Protein AF-A0A197K0L4-F1 (afdb_monomer)

Solvent-accessible surface area (backbone atoms only — not comparable to full-atom values): 15995 Å² total; per-residue (Å²): 138,62,61,73,61,48,52,64,71,70,46,54,82,94,50,53,87,50,51,57,58,62,67,59,58,50,46,51,62,51,46,58,59,50,55,49,49,53,53,54,53,63,69,71,54,69,86,76,80,92,83,75,90,77,84,83,69,89,63,60,67,63,59,59,59,70,71,59,64,74,65,60,57,17,52,53,47,54,74,45,40,65,65,53,49,55,55,51,48,55,37,48,51,45,36,37,53,52,38,56,52,53,51,52,55,49,56,54,49,51,52,55,50,53,53,51,48,52,57,41,69,64,43,80,95,48,79,51,53,71,66,59,52,51,54,49,46,52,52,51,52,52,47,53,53,55,50,51,51,51,51,53,51,37,55,54,41,52,54,45,55,58,51,52,35,51,49,48,21,70,61,34,78,46,79,56,42,64,62,46,37,68,69,59,51,58,67,34,71,56,60,50,57,66,68,58,51,54,55,48,52,50,52,51,51,52,49,52,53,54,49,30,59,74,70,71,45,81,78,83,75,79,82,76,88,87,73,90,76,82,81,82,82,82,76,87,72,85,80,52,76,71,49,54,59,46,54,50,49,54,49,50,52,54,48,53,54,49,51,51,53,56,58,55,59,71,74,69,69,135

pLDDT: mean 76.82, std 20.83, range [33.22, 98.25]

InterPro domains:
  IPR004331 SPX domain [PF03105] (1-62)
  IPR004331 SPX domain [PF03105] (132-181)
  IPR004331 SPX domain [PS51382] (1-182)
  IPR031142 SPX domain-containing protein [PTHR45978] (1-223)

Mean predicted aligned error: 14.89 Å

Nearest PDB structures (foldseek):
  8tyv-assembly2_A  TM=8.873E-01  e=2.878E-06  Homo sapiens
  8x5f-assembly1_A  TM=6.256E-01  e=5.107E-05  Homo sapiens
  8yet-assembly1_A  TM=5.880E-01  e=4.654E-05  Homo sapiens
  6r2g-assembly1_A  TM=3.584E-01  e=2.902E+00  Human immunodeficiency virus 1
  8xma-assembly1_A  TM=1.741E-01  e=1.319E+00  Homo sapiens

Sequence (270 aa):
MKFGKQIQFQQIPEWQSHYMSYKGLKKIINSLIQEKAQISVTIAASPPPLGSEPEPESQEAEAAASLLPEDENSTFLQSQKAAFFFKLERELEKVNSFYLQKESELKVRLRSLIDKEKVILSRQGRPGTSSSINSLKEAFKQFEQDLNKLQKFVETNGTGFRKILKKWDKRSKSTTKELYLARQVDLQPCFNQDAMVELADSAAHHLLGLDDIQQGRPSSAPSSPVSSKPAPAHSYAPSSPMQQQMDELETDLFNALTANQASRAQRTVP

Secondary structure (DSSP, 8-state):
--HHHHHHHHS-GGGGGGS--HHHHHHHHHHHHHHHHHHHHHHH-PPPPS-------TTHHHHHTTSS-HHHHHHHHHHTHHHHHHHHHHHHHHHHHHHHHHHHHHHHHHHHHHHHHHHHHHSTTS---HHHHHHHHHHHHHHHHHHHHHHHHHHHHHHHHHHHHHHHHHHHT--HHHHHIIIIITTSGGG--HHHHHHHHHHHHHHHHHHHHHTTPPP-PPP-----PPPPP---PPPPHHHHHHHHHHHHHHHHHHHHHHHHHTT---

Structure (mmCIF, N/CA/C/O backbone):
data_AF-A0A197K0L4-F1
#
_entry.id   AF-A0A197K0L4-F1
#
loop_
_atom_site.group_PDB
_atom_site.id
_atom_site.type_symbol
_atom_site.label_atom_id
_atom_site.label_alt_id
_atom_site.label_comp_id
_atom_site.label_asym_id
_atom_site.label_entity_id
_atom_site.label_seq_id
_atom_site.pdbx_PDB_ins_code
_atom_site.Cartn_x
_atom_site.Cartn_y
_atom_site.Cartn_z
_atom_site.occupancy
_atom_site.B_iso_or_equiv
_atom_site.auth_seq_id
_atom_site.auth_comp_id
_atom_site.auth_asym_id
_atom_site.auth_atom_id
_atom_site.pdbx_PDB_model_num
ATOM 1 N N . MET A 1 1 ? -2.339 10.836 21.782 1.00 54.00 1 MET A N 1
ATOM 2 C CA . MET A 1 1 ? -3.635 11.192 21.151 1.00 54.00 1 MET A CA 1
ATOM 3 C C . MET A 1 1 ? -3.549 11.748 19.709 1.00 54.00 1 MET A C 1
ATOM 5 O O . MET A 1 1 ? -4.590 12.046 19.142 1.00 54.00 1 MET A O 1
ATOM 9 N N . LYS A 1 2 ? -2.377 11.836 19.047 1.00 81.38 2 LYS A N 1
ATOM 10 C CA . LYS A 1 2 ? -2.218 12.594 17.779 1.00 81.38 2 LYS A CA 1
ATOM 11 C C . LYS A 1 2 ? -2.424 11.814 16.464 1.00 81.38 2 LYS A C 1
ATOM 13 O O . LYS A 1 2 ? -2.508 12.427 15.407 1.00 81.38 2 LYS A O 1
ATOM 18 N N . PHE A 1 3 ? -2.571 10.486 16.511 1.00 85.12 3 PHE A N 1
ATOM 19 C CA . PHE A 1 3 ? -2.531 9.663 15.292 1.00 85.12 3 PHE A CA 1
ATOM 20 C C . PHE A 1 3 ? -3.639 9.970 14.270 1.00 85.12 3 PHE A C 1
ATOM 22 O O . PHE A 1 3 ? -3.381 9.950 13.079 1.00 85.12 3 PHE A O 1
ATOM 29 N N . GLY A 1 4 ? -4.856 10.311 14.712 1.00 84.38 4 GLY A N 1
ATOM 30 C CA . GLY A 1 4 ? -5.954 10.612 13.784 1.00 84.38 4 GLY A CA 1
ATOM 31 C C . GLY A 1 4 ? -5.708 11.845 12.904 1.00 84.38 4 GLY A C 1
ATOM 32 O O . GLY A 1 4 ? -6.158 11.861 11.768 1.00 84.38 4 GLY A O 1
ATOM 33 N N . LYS A 1 5 ? -4.976 12.850 13.406 1.00 86.12 5 LYS A N 1
ATOM 34 C CA . LYS A 1 5 ? -4.529 14.002 12.601 1.00 86.12 5 LYS A CA 1
ATOM 35 C C . LYS A 1 5 ? -3.292 13.644 11.775 1.00 86.12 5 LYS A C 1
ATOM 37 O O . LYS A 1 5 ? -3.175 14.042 10.627 1.00 86.12 5 LYS A O 1
ATOM 42 N N . GLN A 1 6 ? -2.392 12.853 12.358 1.00 87.62 6 GLN A N 1
ATOM 43 C CA . GLN A 1 6 ? -1.160 12.426 11.703 1.00 87.62 6 GLN A CA 1
ATOM 44 C C . GLN A 1 6 ? -1.418 11.581 10.455 1.00 87.62 6 GLN A C 1
ATOM 46 O O . GLN A 1 6 ? -0.799 11.842 9.435 1.00 87.62 6 GLN A O 1
ATOM 51 N N . ILE A 1 7 ? -2.348 10.621 10.512 1.00 87.94 7 ILE A N 1
ATOM 52 C CA . ILE A 1 7 ? -2.681 9.796 9.348 1.00 87.94 7 ILE A CA 1
ATOM 53 C C . ILE A 1 7 ? -3.213 10.664 8.206 1.00 87.94 7 ILE A C 1
ATOM 55 O O . ILE A 1 7 ? -2.751 10.515 7.091 1.00 87.94 7 ILE A O 1
ATOM 59 N N . GLN A 1 8 ? -4.080 11.642 8.490 1.00 87.19 8 GLN A N 1
ATOM 60 C CA . GLN A 1 8 ? -4.603 12.569 7.478 1.00 87.19 8 GLN A CA 1
ATOM 61 C C . GLN A 1 8 ? -3.505 13.426 6.841 1.00 87.19 8 GLN A C 1
ATOM 63 O O . GLN A 1 8 ? -3.531 13.659 5.642 1.00 87.19 8 GLN A O 1
ATOM 68 N N . PHE A 1 9 ? -2.526 13.871 7.631 1.00 88.38 9 PHE A N 1
ATOM 69 C CA . PHE A 1 9 ? -1.403 14.656 7.120 1.00 88.38 9 PHE A CA 1
ATOM 70 C C . PHE A 1 9 ? -0.397 13.815 6.316 1.00 88.38 9 PHE A C 1
ATOM 72 O O . PHE A 1 9 ? 0.224 14.307 5.383 1.00 88.38 9 PHE A O 1
ATOM 79 N N . GLN A 1 10 ? -0.215 12.543 6.680 1.00 90.06 10 GLN A N 1
ATOM 80 C CA . GLN A 1 10 ? 0.712 11.633 6.000 1.00 90.06 10 GLN A CA 1
ATOM 81 C C . GLN A 1 10 ? 0.132 11.016 4.721 1.00 90.06 10 GLN A C 1
ATOM 83 O O . GLN A 1 10 ? 0.892 10.426 3.950 1.00 90.06 10 GLN A O 1
ATOM 88 N N . GLN A 1 11 ? -1.181 11.139 4.508 1.00 91.56 11 GLN A N 1
ATOM 89 C CA . GLN A 1 11 ? -1.861 10.633 3.325 1.00 91.56 11 GLN A CA 1
ATOM 90 C C . GLN A 1 11 ? -1.335 11.287 2.054 1.00 91.56 11 GLN A C 1
ATOM 92 O O . GLN A 1 11 ? -1.185 12.505 1.967 1.00 91.56 11 GLN A O 1
ATOM 97 N N . ILE A 1 12 ? -1.119 10.458 1.041 1.00 93.62 12 ILE A N 1
ATOM 98 C CA . ILE A 1 12 ? -0.870 10.932 -0.314 1.00 93.62 12 ILE A CA 1
ATOM 99 C C . ILE A 1 12 ? -2.186 11.524 -0.844 1.00 93.62 12 ILE A C 1
ATOM 101 O O . ILE A 1 12 ? -3.191 10.806 -0.829 1.00 93.62 12 ILE A O 1
ATOM 105 N N . PRO A 1 13 ? -2.211 12.798 -1.292 1.00 92.94 13 PRO A N 1
ATOM 106 C CA . PRO A 1 13 ? -3.440 13.484 -1.703 1.00 92.94 13 PRO A CA 1
ATOM 107 C C . PRO A 1 13 ? -4.258 12.714 -2.742 1.00 92.94 13 PRO A C 1
ATOM 109 O O . PRO A 1 13 ? -5.474 12.620 -2.631 1.00 92.94 13 PRO A O 1
ATOM 112 N N . GLU A 1 14 ? -3.576 12.089 -3.699 1.00 93.56 14 GLU A N 1
ATOM 113 C CA . GLU A 1 14 ? -4.198 11.329 -4.786 1.00 93.56 14 GLU A CA 1
ATOM 114 C C . GLU A 1 14 ? -4.878 10.037 -4.311 1.00 93.56 14 GLU A C 1
ATOM 116 O O . GLU A 1 14 ? -5.744 9.509 -5.001 1.00 93.56 14 GLU A O 1
ATOM 121 N N . TRP A 1 15 ? -4.490 9.498 -3.149 1.00 96.44 15 TRP A N 1
ATOM 122 C CA . TRP A 1 15 ? -4.913 8.168 -2.685 1.00 96.44 15 TRP A CA 1
ATOM 123 C C . TRP A 1 15 ? -5.763 8.214 -1.412 1.00 96.44 15 TRP A C 1
ATOM 125 O O . TRP A 1 15 ? -6.045 7.171 -0.823 1.00 96.44 15 TRP A O 1
ATOM 135 N N . GLN A 1 16 ? -6.179 9.405 -0.964 1.00 93.81 16 GLN A N 1
ATOM 136 C CA . GLN A 1 16 ? -6.858 9.622 0.323 1.00 93.81 16 GLN A CA 1
ATOM 137 C C . GLN A 1 16 ? -8.063 8.699 0.563 1.00 93.81 16 GLN A C 1
ATOM 139 O O . GLN A 1 16 ? -8.234 8.196 1.675 1.00 93.81 16 GLN A O 1
ATOM 144 N N . SER A 1 17 ? -8.868 8.439 -0.470 1.00 94.81 17 SER A N 1
ATOM 145 C CA . SER A 1 17 ? -10.059 7.574 -0.418 1.00 94.81 17 SER A CA 1
ATOM 146 C C . SER A 1 17 ? -9.743 6.109 -0.092 1.00 94.81 17 SER A C 1
ATOM 148 O O . SER A 1 17 ? -10.569 5.412 0.505 1.00 94.81 17 SER A O 1
ATOM 150 N N . HIS A 1 18 ? -8.544 5.645 -0.445 1.00 96.81 18 HIS A N 1
ATOM 151 C CA . HIS A 1 18 ? -8.123 4.252 -0.299 1.00 96.81 18 HIS A CA 1
ATOM 152 C C . HIS A 1 18 ? -7.466 3.961 1.050 1.00 96.81 18 HIS A C 1
ATOM 154 O O . HIS A 1 18 ? -7.362 2.801 1.442 1.00 96.81 18 HIS A O 1
ATOM 160 N N . TYR A 1 19 ? -7.074 4.991 1.804 1.00 96.69 19 TYR A N 1
ATOM 161 C CA . TYR A 1 19 ? -6.591 4.799 3.168 1.00 96.69 19 TYR A CA 1
ATOM 162 C C . TYR A 1 19 ? -7.709 4.316 4.088 1.00 96.69 19 TYR A C 1
ATOM 164 O O . TYR A 1 19 ? -8.875 4.705 3.960 1.00 96.69 19 TYR A O 1
ATOM 172 N N . MET A 1 20 ? -7.338 3.522 5.088 1.00 95.25 20 MET A N 1
ATOM 173 C CA . MET A 1 20 ? -8.260 3.109 6.133 1.00 95.25 20 MET A CA 1
ATOM 174 C C . MET A 1 20 ? -8.828 4.328 6.883 1.00 95.25 20 MET A C 1
ATOM 176 O O . MET A 1 20 ? -8.102 5.196 7.386 1.00 95.25 20 MET A O 1
ATOM 180 N N . SER A 1 21 ? -10.148 4.342 7.052 1.00 94.00 21 SER A N 1
ATOM 181 C CA . SER A 1 21 ? -10.912 5.359 7.769 1.00 94.00 21 SER A CA 1
ATOM 182 C C . SER A 1 21 ? -10.749 5.224 9.286 1.00 94.00 21 SER A C 1
ATOM 184 O O . SER A 1 21 ? -11.662 4.847 10.027 1.00 94.00 21 SER A O 1
ATOM 186 N N . TYR A 1 22 ? -9.574 5.605 9.796 1.00 93.38 22 TYR A N 1
ATOM 187 C CA . TYR A 1 22 ? -9.286 5.566 11.234 1.00 93.38 22 TYR A CA 1
ATOM 188 C C . TYR A 1 22 ? -10.277 6.412 12.054 1.00 93.38 22 TYR A C 1
ATOM 190 O O . TYR A 1 22 ? -10.645 6.050 13.174 1.00 93.38 22 TYR A O 1
ATOM 198 N N . LYS A 1 23 ? -10.742 7.547 11.507 1.00 91.25 23 LYS A N 1
ATOM 199 C CA . LYS A 1 23 ? -11.767 8.387 12.150 1.00 91.25 23 LYS A CA 1
ATOM 200 C C . LYS A 1 23 ? -13.113 7.661 12.226 1.00 91.25 23 LYS A C 1
ATOM 202 O O . LYS A 1 23 ? -13.745 7.738 13.278 1.00 91.25 23 LYS A O 1
ATOM 207 N N . GLY A 1 24 ? -13.523 6.966 11.162 1.00 90.44 24 GLY A N 1
ATOM 208 C CA . GLY A 1 24 ? -14.761 6.183 11.120 1.00 90.44 24 GLY A CA 1
ATOM 209 C C . GLY A 1 24 ? -14.743 5.031 12.120 1.00 90.44 24 GLY A C 1
ATOM 210 O O . GLY A 1 24 ? -15.609 4.962 12.986 1.00 90.44 24 GLY A O 1
ATOM 211 N N . LEU A 1 25 ? -13.689 4.213 12.105 1.00 92.25 25 LEU A N 1
ATOM 212 C CA . LEU A 1 25 ? -13.536 3.098 13.047 1.00 92.25 25 LEU A CA 1
ATOM 213 C C . LEU A 1 25 ? -13.488 3.569 14.506 1.00 92.25 25 LEU A C 1
ATOM 215 O O . LEU A 1 25 ? -14.094 2.967 15.388 1.00 92.25 25 LEU A O 1
ATOM 219 N N . LYS A 1 26 ? -12.822 4.699 14.776 1.00 92.12 26 LYS A N 1
ATOM 220 C CA . LYS A 1 26 ? -12.831 5.304 16.114 1.00 92.12 26 LYS A CA 1
ATOM 221 C C . LYS A 1 26 ? -14.234 5.759 16.527 1.00 92.12 26 LYS A C 1
ATOM 223 O O . LYS A 1 26 ? -14.579 5.616 17.695 1.00 92.12 26 LYS A O 1
ATOM 228 N N . LYS A 1 27 ? -15.010 6.340 15.603 1.00 90.62 27 LYS A N 1
ATOM 229 C CA . LYS A 1 27 ? -16.396 6.744 15.874 1.00 90.62 27 LYS A CA 1
ATOM 230 C C . LYS A 1 27 ? -17.261 5.537 16.216 1.00 90.62 27 LYS A C 1
ATOM 232 O O . LYS A 1 27 ? -18.008 5.646 17.170 1.00 90.62 27 LYS A O 1
ATOM 237 N N . ILE A 1 28 ? -17.100 4.409 15.522 1.00 87.62 28 ILE A N 1
ATOM 238 C CA . ILE A 1 28 ? -17.820 3.167 15.840 1.00 87.62 28 ILE A CA 1
ATOM 239 C C . ILE A 1 28 ? -17.532 2.749 17.286 1.00 87.62 28 ILE A C 1
ATOM 241 O O . ILE A 1 28 ? -18.460 2.655 18.076 1.00 87.62 28 ILE A O 1
ATOM 245 N N . ILE A 1 29 ? -16.257 2.628 17.679 1.00 87.56 29 ILE A N 1
ATOM 246 C CA . ILE A 1 29 ? -15.890 2.254 19.060 1.00 87.56 29 ILE A CA 1
ATOM 247 C C . ILE A 1 29 ? -16.513 3.206 20.093 1.00 87.56 29 ILE A C 1
ATOM 249 O O . ILE A 1 29 ? -16.991 2.763 21.130 1.00 87.56 29 ILE A O 1
ATOM 253 N N . ASN A 1 30 ? -16.502 4.513 19.824 1.00 87.19 30 ASN A N 1
ATOM 254 C CA . ASN A 1 30 ? -17.067 5.499 20.744 1.00 87.19 30 ASN A CA 1
ATOM 255 C C . ASN A 1 30 ? -18.607 5.462 20.781 1.00 87.19 30 ASN A C 1
ATOM 257 O O . ASN A 1 30 ? -19.182 5.580 21.855 1.00 87.19 30 ASN A O 1
ATOM 261 N N . SER A 1 31 ? -19.257 5.305 19.625 1.00 82.75 31 SER A N 1
ATOM 262 C CA . SER A 1 31 ? -20.717 5.285 19.495 1.00 82.75 31 SER A CA 1
ATOM 263 C C . SER A 1 31 ? -21.319 4.095 20.223 1.00 82.75 31 SER A C 1
ATOM 265 O O . SER A 1 31 ? -22.338 4.253 20.873 1.00 82.75 31 SER A O 1
ATOM 267 N N . LEU A 1 32 ? -20.663 2.935 20.179 1.00 78.62 32 LEU A N 1
ATOM 268 C CA . LEU A 1 32 ? -21.129 1.745 20.889 1.00 78.62 32 LEU A CA 1
ATOM 269 C C . LEU A 1 32 ? -21.122 1.936 22.410 1.00 78.62 32 LEU A C 1
ATOM 271 O O . LEU A 1 32 ? -21.998 1.446 23.107 1.00 78.62 32 LEU A O 1
ATOM 275 N N . ILE A 1 33 ? -20.170 2.704 22.938 1.00 74.81 33 ILE A N 1
ATOM 276 C CA . ILE A 1 33 ? -20.152 3.047 24.366 1.00 74.81 33 ILE A CA 1
ATOM 277 C C . ILE A 1 33 ? -21.306 4.010 24.700 1.00 74.81 33 ILE A C 1
ATOM 279 O O . ILE A 1 33 ? -21.931 3.888 25.748 1.00 74.81 33 ILE A O 1
ATOM 283 N N . GLN A 1 34 ? -21.601 4.957 23.804 1.00 72.38 34 GLN A N 1
ATOM 284 C CA . GLN A 1 34 ? -22.635 5.975 24.008 1.00 72.38 34 GLN A CA 1
ATOM 285 C C . GLN A 1 34 ? -24.063 5.428 23.841 1.00 72.38 34 GLN A C 1
ATOM 287 O O . GLN A 1 34 ? -24.943 5.775 24.621 1.00 72.38 34 GLN A O 1
ATOM 292 N N . GLU A 1 35 ? -24.284 4.546 22.866 1.00 69.00 35 GLU A N 1
ATOM 293 C CA . GLU A 1 35 ? -25.557 3.852 22.636 1.00 69.00 35 GLU A CA 1
ATOM 294 C C . GLU A 1 35 ? -25.952 3.021 23.862 1.00 69.00 35 GLU A C 1
ATOM 296 O O . GLU A 1 35 ? -27.101 3.058 24.299 1.00 69.00 35 GLU A O 1
ATOM 301 N N . LYS A 1 36 ? -24.972 2.380 24.511 1.00 65.69 36 LYS A N 1
ATOM 302 C CA . LYS A 1 36 ? -25.198 1.686 25.778 1.00 65.69 36 LYS A CA 1
ATOM 303 C C . LYS A 1 36 ? -25.711 2.621 26.879 1.00 65.69 36 LYS A C 1
ATOM 305 O O . LYS A 1 36 ? -26.668 2.273 27.565 1.00 65.69 36 LYS A O 1
ATOM 310 N N . ALA A 1 37 ? -25.097 3.797 27.032 1.00 61.25 37 ALA A N 1
ATOM 311 C CA . ALA A 1 37 ? -25.482 4.768 28.057 1.00 61.25 37 ALA A CA 1
ATOM 312 C C . ALA A 1 37 ? -26.938 5.241 27.884 1.00 61.25 37 ALA A C 1
ATOM 314 O O . ALA A 1 37 ? -27.656 5.408 28.869 1.00 61.25 37 ALA A O 1
ATOM 315 N N . GLN A 1 38 ? -27.404 5.391 26.641 1.00 60.06 38 GLN A N 1
ATOM 316 C CA . GLN A 1 38 ? -28.797 5.745 26.358 1.00 60.06 38 GLN A CA 1
ATOM 317 C C . GLN A 1 38 ? -29.766 4.586 26.631 1.00 60.06 38 GLN A C 1
ATOM 319 O O . GLN A 1 38 ? -30.800 4.807 27.259 1.00 60.06 38 GLN A O 1
ATOM 324 N N . ILE A 1 39 ? -29.408 3.350 26.254 1.00 59.75 39 ILE A N 1
ATOM 325 C CA . ILE A 1 39 ? -30.234 2.157 26.518 1.00 59.75 39 ILE A CA 1
ATOM 326 C C . ILE A 1 39 ? -30.412 1.927 28.029 1.00 59.75 39 ILE A C 1
ATOM 328 O O . ILE A 1 39 ? -31.519 1.634 28.486 1.00 59.75 39 ILE A O 1
ATOM 332 N N . SER A 1 40 ? -29.360 2.121 28.833 1.00 57.12 40 SER A N 1
ATOM 333 C CA . SER A 1 40 ? -29.456 2.008 30.296 1.00 57.12 40 SER A CA 1
ATOM 334 C C . SER A 1 40 ? -30.381 3.052 30.929 1.00 57.12 40 SER A C 1
ATOM 336 O O . SER A 1 40 ? -31.096 2.725 31.874 1.00 57.12 40 SER A O 1
ATOM 338 N N . VAL A 1 41 ? -30.429 4.278 30.393 1.00 54.78 41 VAL A N 1
ATOM 339 C CA . VAL A 1 41 ? -31.338 5.332 30.882 1.00 54.78 41 VAL A CA 1
ATOM 340 C C . VAL A 1 41 ? -32.794 4.990 30.551 1.00 54.78 41 VAL A C 1
ATOM 342 O O . VAL A 1 41 ? -33.669 5.159 31.396 1.00 54.78 41 VAL A O 1
ATOM 345 N N . THR A 1 42 ? -33.060 4.423 29.371 1.00 51.84 42 THR A N 1
ATOM 346 C CA . THR A 1 42 ? -34.420 4.009 28.981 1.00 51.84 42 THR A CA 1
ATOM 347 C C . THR A 1 42 ? -34.955 2.792 29.741 1.00 51.84 42 THR A C 1
ATOM 349 O O . THR A 1 42 ? -36.166 2.654 29.853 1.00 51.84 42 THR A O 1
ATOM 352 N N . ILE A 1 43 ? -34.090 1.923 30.280 1.00 50.28 43 ILE A N 1
ATOM 353 C CA . ILE A 1 43 ? -34.512 0.742 31.061 1.00 50.28 43 ILE A CA 1
ATOM 354 C C . ILE A 1 43 ? -34.679 1.080 32.554 1.00 50.28 43 ILE A C 1
ATOM 356 O O . ILE A 1 43 ? -35.528 0.495 33.222 1.00 50.28 43 ILE A O 1
ATOM 360 N N . ALA A 1 44 ? -33.916 2.042 33.085 1.00 48.12 44 ALA A N 1
ATOM 361 C CA . ALA A 1 44 ? -34.069 2.516 34.465 1.00 48.12 44 ALA A CA 1
ATOM 362 C C . ALA A 1 44 ? -35.277 3.459 34.659 1.00 48.12 44 ALA A C 1
ATOM 364 O O . ALA A 1 44 ? -35.752 3.628 35.783 1.00 48.12 44 ALA A O 1
ATOM 365 N N . ALA A 1 45 ? -35.803 4.045 33.579 1.00 40.28 45 ALA A N 1
ATOM 366 C CA . ALA A 1 45 ? -37.028 4.835 33.594 1.00 40.28 45 ALA A CA 1
ATOM 367 C C . ALA A 1 45 ? -38.273 3.928 33.510 1.00 40.28 45 ALA A C 1
ATOM 369 O O . ALA A 1 45 ? -38.875 3.750 32.45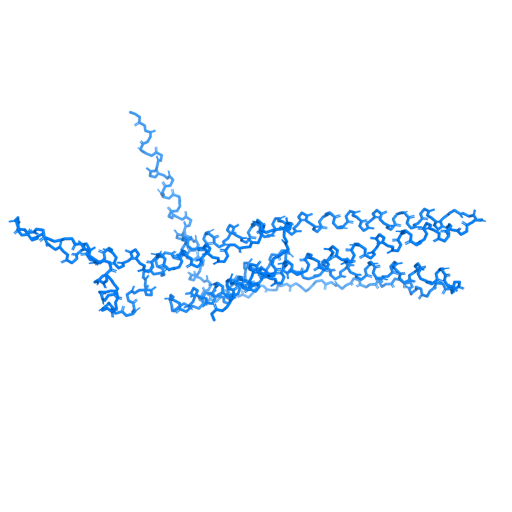4 1.00 40.28 45 ALA A O 1
ATOM 370 N N . SER A 1 46 ? -38.682 3.368 34.652 1.00 40.53 46 SER A N 1
ATOM 371 C CA . SER A 1 46 ? -40.091 2.999 34.863 1.00 40.53 46 SER A CA 1
ATOM 372 C C . SER A 1 46 ? -40.951 4.276 34.741 1.00 40.53 46 SER A C 1
ATOM 374 O O . SER A 1 46 ? -40.472 5.342 35.139 1.00 40.53 46 SER A O 1
ATOM 376 N N . PRO A 1 47 ? -42.173 4.236 34.174 1.00 45.31 47 PRO A N 1
ATOM 377 C CA . PRO A 1 47 ? -42.879 5.445 33.751 1.00 45.31 47 PRO A CA 1
ATOM 378 C C . PRO A 1 47 ? -43.216 6.345 34.956 1.00 45.31 47 PRO A C 1
ATOM 380 O O . PRO A 1 47 ? -43.906 5.885 35.871 1.00 45.31 47 PRO A O 1
ATOM 383 N N . PRO A 1 48 ? -42.784 7.621 34.982 1.00 45.28 48 PRO A N 1
ATOM 384 C CA . PRO A 1 48 ? -43.288 8.586 35.950 1.00 45.28 48 PRO A CA 1
ATOM 385 C C . PRO A 1 48 ? -44.733 8.969 35.591 1.00 45.28 48 PRO A C 1
ATOM 387 O O . PRO A 1 48 ? -45.077 9.026 34.405 1.00 45.28 48 PRO A O 1
ATOM 390 N N . PRO A 1 49 ? -45.602 9.233 36.582 1.00 38.03 49 PRO A N 1
ATOM 391 C CA . PRO A 1 49 ? -46.971 9.644 36.328 1.00 38.03 49 PRO A CA 1
ATOM 392 C C . PRO A 1 49 ? -47.000 11.017 35.648 1.00 38.03 49 PRO A C 1
ATOM 394 O O . PRO A 1 49 ? -46.191 11.899 35.917 1.00 38.03 49 PRO A O 1
ATOM 397 N N . LEU A 1 50 ? -47.970 11.143 34.750 1.00 41.12 50 LEU A N 1
ATOM 398 C CA . LEU A 1 50 ? -48.345 12.306 33.959 1.00 41.12 50 LEU A CA 1
ATOM 399 C C . LEU A 1 50 ? -48.170 13.644 34.714 1.00 41.12 50 LEU A C 1
ATOM 401 O O . LEU A 1 50 ? -48.921 13.926 35.645 1.00 41.12 50 LEU A O 1
ATOM 405 N N . GLY A 1 51 ? -47.239 14.489 34.257 1.00 44.78 51 GLY A N 1
ATOM 406 C CA . GLY A 1 51 ? -47.261 15.926 34.551 1.00 44.78 51 GLY A CA 1
ATOM 407 C C . GLY A 1 51 ? -45.996 16.523 35.162 1.00 44.78 51 GLY A C 1
ATOM 408 O O . GLY A 1 51 ? -46.011 16.907 36.323 1.00 44.78 51 GLY A O 1
ATOM 409 N N . SER A 1 52 ? -44.957 16.703 34.349 1.00 40.53 52 SER A N 1
ATOM 410 C CA . SER A 1 52 ? -44.104 17.903 34.347 1.00 40.53 52 SER A CA 1
ATOM 411 C C . SER A 1 52 ? -43.045 17.765 33.253 1.00 40.53 52 SER A C 1
ATOM 413 O O . SER A 1 52 ? -42.322 16.773 33.199 1.00 40.53 52 SER A O 1
ATOM 415 N N . GLU A 1 53 ? -42.971 18.751 32.356 1.00 47.84 53 GLU A N 1
ATOM 416 C CA . GLU A 1 53 ? -41.782 18.955 31.522 1.00 47.84 53 GLU A CA 1
ATOM 417 C C . GLU A 1 53 ? -40.560 19.140 32.432 1.00 47.84 53 GLU A C 1
ATOM 419 O O . GLU A 1 53 ? -40.663 19.774 33.489 1.00 47.84 53 GLU A O 1
ATOM 424 N N . PRO A 1 54 ? -39.407 18.586 32.037 1.00 48.25 54 PRO A N 1
ATOM 425 C CA . PRO A 1 54 ? -38.351 19.501 31.617 1.00 48.25 54 PRO A CA 1
ATOM 426 C C . PRO A 1 54 ? -37.532 19.004 30.414 1.00 48.25 54 PRO A C 1
ATOM 428 O O . PRO A 1 54 ? -37.346 17.809 30.181 1.00 48.25 54 PRO A O 1
ATOM 431 N N . GLU A 1 55 ? -37.034 19.978 29.654 1.00 50.06 55 GLU A N 1
ATOM 432 C CA . GLU A 1 55 ? -35.989 19.847 28.637 1.00 50.06 55 GLU A CA 1
ATOM 433 C C . GLU A 1 55 ? -34.746 19.096 29.153 1.00 50.06 55 GLU A C 1
ATOM 435 O O . GLU A 1 55 ? -34.383 19.271 30.317 1.00 50.06 55 GLU A O 1
ATOM 440 N N . PRO A 1 56 ? -34.004 18.349 28.308 1.00 45.28 56 PRO A N 1
ATOM 441 C CA . PRO A 1 56 ? -32.676 17.890 28.675 1.00 45.28 56 PRO A CA 1
ATOM 442 C C . PRO A 1 56 ? -31.605 18.788 28.043 1.00 45.28 56 PRO A C 1
ATOM 444 O O . PRO A 1 56 ? -31.274 18.679 26.858 1.00 45.28 56 PRO A O 1
ATOM 447 N N . GLU A 1 57 ? -31.008 19.639 28.875 1.00 41.56 57 GLU A N 1
ATOM 448 C CA . GLU A 1 57 ? -29.678 20.183 28.632 1.00 41.56 57 GLU A CA 1
ATOM 449 C C . GLU A 1 57 ? -28.658 19.035 28.570 1.00 41.56 57 GLU A C 1
ATOM 451 O O . GLU A 1 57 ? -28.578 18.148 29.419 1.00 41.56 57 GLU A O 1
ATOM 456 N N . SER A 1 58 ? -27.830 19.077 27.533 1.00 49.78 58 SER A N 1
ATOM 457 C CA . SER A 1 58 ? -26.817 18.099 27.121 1.00 49.78 58 SER A CA 1
ATOM 458 C C . SER A 1 58 ? -25.690 17.773 28.130 1.00 49.78 58 SER A C 1
ATOM 460 O O . SER A 1 58 ? -24.701 17.156 27.738 1.00 49.78 58 SER A O 1
ATOM 462 N N . GLN A 1 59 ? -25.800 18.160 29.403 1.00 46.72 59 GLN A N 1
ATOM 463 C CA . GLN A 1 59 ? -24.749 17.998 30.421 1.00 46.72 59 GLN A CA 1
ATOM 464 C C . GLN A 1 59 ? -25.011 16.855 31.420 1.00 46.72 59 GLN A C 1
ATOM 466 O O . GLN A 1 59 ? -24.059 16.241 31.902 1.00 46.72 59 GLN A O 1
ATOM 471 N N . GLU A 1 60 ? -26.265 16.473 31.676 1.00 43.66 60 GLU A N 1
ATOM 472 C CA . GLU A 1 60 ? -26.585 15.411 32.653 1.00 43.66 60 GLU A CA 1
ATOM 473 C C . GLU A 1 60 ? -26.306 13.992 32.119 1.00 43.66 60 GLU A C 1
ATOM 475 O O . GLU A 1 60 ? -25.952 13.082 32.875 1.00 43.66 60 GLU A O 1
ATOM 480 N N . ALA A 1 61 ? -26.345 13.810 30.794 1.00 46.41 61 ALA A N 1
ATOM 481 C CA . ALA A 1 61 ? -26.013 12.542 30.141 1.00 46.41 61 ALA A CA 1
ATOM 482 C C . ALA A 1 61 ? -24.524 12.153 30.281 1.00 46.41 61 ALA A C 1
ATOM 484 O O . ALA A 1 61 ? -24.199 10.963 30.287 1.00 46.41 61 ALA A O 1
ATOM 485 N N . GLU A 1 62 ? -23.612 13.125 30.419 1.00 42.66 62 GLU A N 1
ATOM 486 C CA . GLU A 1 62 ? -22.187 12.842 30.657 1.00 42.66 62 GLU A CA 1
ATOM 487 C C . GLU A 1 62 ? -21.915 12.394 32.102 1.00 42.66 62 GLU A C 1
ATOM 489 O O . GLU A 1 62 ? -21.041 11.552 32.321 1.00 42.66 62 GLU A O 1
ATOM 494 N N . ALA A 1 63 ? -22.688 12.882 33.078 1.00 43.19 63 ALA A N 1
ATOM 495 C CA . ALA A 1 63 ? -22.544 12.496 34.483 1.00 43.19 63 ALA A CA 1
ATOM 496 C C . ALA A 1 63 ? -23.088 11.080 34.757 1.00 43.19 63 ALA A C 1
ATOM 498 O O . ALA A 1 63 ? -22.445 10.295 35.459 1.00 43.19 63 ALA A O 1
ATOM 499 N N . ALA A 1 64 ? -24.215 10.707 34.139 1.00 47.66 64 ALA A N 1
ATOM 500 C CA . ALA A 1 64 ? -24.788 9.363 34.265 1.00 47.66 64 ALA A CA 1
ATOM 501 C C . ALA A 1 64 ? -23.911 8.273 33.613 1.00 47.66 64 ALA A C 1
ATOM 503 O O . ALA A 1 64 ? -23.809 7.158 34.129 1.00 47.66 64 ALA A O 1
ATOM 504 N N . ALA A 1 65 ? -23.204 8.600 32.524 1.00 47.56 65 ALA A N 1
ATOM 505 C CA . ALA A 1 65 ? -22.285 7.679 31.847 1.00 47.56 65 ALA A CA 1
ATOM 506 C C . ALA A 1 65 ? -21.076 7.265 32.711 1.00 47.56 65 ALA A C 1
ATOM 508 O O . ALA A 1 65 ? -20.441 6.247 32.429 1.00 47.56 65 ALA A O 1
ATOM 509 N N . SER A 1 66 ? -20.761 8.030 33.762 1.00 48.25 66 SER A N 1
ATOM 510 C CA . SER A 1 66 ? -19.639 7.757 34.664 1.00 48.25 66 SER A CA 1
ATOM 511 C C . SER A 1 66 ? -20.013 6.913 35.894 1.00 48.25 66 SER A C 1
ATOM 513 O O . SER A 1 66 ? -19.121 6.580 36.673 1.00 48.25 66 SER A O 1
ATOM 515 N N . LEU A 1 67 ? -21.297 6.565 36.076 1.00 50.31 67 LEU A N 1
ATOM 516 C CA . LEU A 1 67 ? -21.812 5.843 37.253 1.00 50.31 67 LEU A CA 1
ATOM 517 C C . LEU A 1 67 ? -22.072 4.343 37.018 1.00 50.31 67 LEU A C 1
ATOM 519 O O . LEU A 1 67 ? -22.402 3.628 37.963 1.00 50.31 67 LEU A O 1
ATOM 523 N N . LEU A 1 68 ? -21.911 3.840 35.789 1.00 52.94 68 LEU A N 1
ATOM 524 C CA . LEU A 1 68 ? -22.023 2.407 35.503 1.00 52.94 68 LEU A CA 1
ATOM 525 C C . LEU A 1 68 ? -20.688 1.687 35.764 1.00 52.94 68 LEU A C 1
ATOM 527 O O . LEU A 1 68 ? -19.636 2.224 35.407 1.00 52.94 68 LEU A O 1
ATOM 531 N N . PRO A 1 69 ? -20.697 0.463 36.330 1.00 60.88 69 PRO A N 1
ATOM 532 C CA . PRO A 1 69 ? -19.479 -0.314 36.551 1.00 60.88 69 PRO A CA 1
ATOM 533 C C . PRO A 1 69 ? -18.677 -0.463 35.250 1.00 60.88 69 PRO A C 1
ATOM 535 O O . PRO A 1 69 ? -19.232 -0.820 34.212 1.00 60.88 69 PRO A O 1
ATOM 538 N N . GLU A 1 70 ? -17.362 -0.229 35.266 1.00 62.44 70 GLU A N 1
ATOM 539 C CA . GLU A 1 70 ? -16.550 -0.297 34.036 1.00 62.44 70 GLU A CA 1
ATOM 540 C C . GLU A 1 70 ? -16.606 -1.667 33.320 1.00 62.44 70 GLU A C 1
ATOM 542 O O . GLU A 1 70 ? -16.354 -1.750 32.114 1.00 62.44 70 GLU A O 1
ATOM 547 N N . ASP A 1 71 ? -16.948 -2.744 34.032 1.00 67.06 71 ASP A N 1
ATOM 548 C CA . ASP A 1 71 ? -17.063 -4.105 33.483 1.00 67.06 71 ASP A CA 1
ATOM 549 C C . ASP A 1 71 ? -18.274 -4.300 32.564 1.00 67.06 71 ASP A C 1
ATOM 551 O O . ASP A 1 71 ? -18.211 -5.017 31.561 1.00 67.06 71 ASP A O 1
ATOM 555 N N . GLU A 1 72 ? -19.349 -3.572 32.829 1.00 71.12 72 GLU A N 1
ATOM 556 C CA . GLU A 1 72 ? -20.560 -3.565 32.023 1.00 71.12 72 GLU A CA 1
ATOM 557 C C . GLU A 1 72 ? -20.257 -2.996 30.616 1.00 71.12 72 GLU A C 1
ATOM 559 O O . GLU A 1 72 ? -20.682 -3.553 29.597 1.00 71.12 72 GLU A O 1
ATOM 564 N N . ASN A 1 73 ? -19.488 -1.904 30.518 1.00 73.69 73 ASN A N 1
ATOM 565 C CA . ASN A 1 73 ? -19.116 -1.283 29.233 1.00 73.69 73 ASN A CA 1
ATOM 566 C C . ASN A 1 73 ? -18.221 -2.186 28.375 1.00 73.69 73 ASN A C 1
ATOM 568 O O . ASN A 1 73 ? -18.377 -2.251 27.152 1.00 73.69 73 ASN A O 1
ATOM 572 N N . SER A 1 74 ? -17.299 -2.897 29.022 1.00 79.31 74 SER A N 1
ATOM 573 C CA . SER A 1 74 ? -16.423 -3.868 28.370 1.00 79.31 74 SER A CA 1
ATOM 574 C C . SER A 1 74 ? -17.227 -5.005 27.734 1.00 79.31 74 SER A C 1
ATOM 576 O O . SER A 1 74 ? -17.018 -5.335 2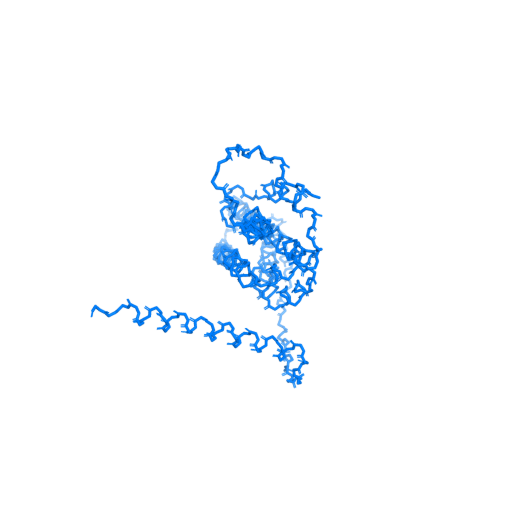6.566 1.00 79.31 74 SER A O 1
ATOM 578 N N . THR A 1 75 ? -18.189 -5.550 28.478 1.00 80.38 75 THR A N 1
ATOM 579 C CA . THR A 1 75 ? -19.033 -6.675 28.048 1.00 80.38 75 THR A CA 1
ATOM 580 C C . THR A 1 75 ? -19.926 -6.299 26.863 1.00 80.38 75 THR A C 1
ATOM 582 O O . THR A 1 75 ? -20.013 -7.041 25.886 1.00 80.38 75 THR A O 1
ATOM 585 N N . PHE A 1 76 ? -20.512 -5.097 26.872 1.00 80.81 76 PHE A N 1
ATOM 586 C CA . PHE A 1 76 ? -21.302 -4.616 25.734 1.00 80.81 76 PHE A CA 1
ATOM 587 C C . PHE A 1 76 ? -20.454 -4.450 24.466 1.00 80.81 76 PHE A C 1
ATOM 589 O O . PHE A 1 76 ? -20.846 -4.899 23.390 1.00 80.81 76 PHE A O 1
ATOM 596 N N . LEU A 1 77 ? -19.250 -3.877 24.576 1.00 81.31 77 LEU A N 1
ATOM 597 C CA . LEU A 1 77 ? -18.342 -3.793 23.429 1.00 81.31 77 LEU A CA 1
ATOM 598 C C . LEU A 1 77 ? -17.965 -5.175 22.888 1.00 81.31 77 LEU A C 1
ATOM 600 O O . LEU A 1 77 ? -17.882 -5.345 21.673 1.00 81.31 77 LEU A O 1
ATOM 604 N N . GLN A 1 78 ? -17.773 -6.163 23.762 1.00 80.44 78 GLN A N 1
ATOM 605 C CA . GLN A 1 78 ? -17.537 -7.543 23.339 1.00 80.44 78 GLN A CA 1
ATOM 606 C C . GLN A 1 78 ? -18.749 -8.138 22.607 1.00 80.44 78 GLN A C 1
ATOM 608 O O . GLN A 1 78 ? -18.552 -8.792 21.585 1.00 80.44 78 GLN A O 1
ATOM 613 N N . SER A 1 79 ? -19.985 -7.843 23.034 1.00 83.31 79 SER A N 1
ATOM 614 C CA . SER A 1 79 ? -21.198 -8.282 22.316 1.00 83.31 79 SER A CA 1
ATOM 615 C C . SER A 1 79 ? -21.276 -7.720 20.890 1.00 83.31 79 SER A C 1
ATOM 617 O O . SER A 1 79 ? -21.726 -8.395 19.969 1.00 83.31 79 SER A O 1
ATOM 619 N N . GLN A 1 80 ? -20.714 -6.527 20.677 1.00 86.19 80 GLN A N 1
ATOM 620 C CA . GLN A 1 80 ? -20.702 -5.855 19.381 1.00 86.19 80 GLN A CA 1
ATOM 621 C C . GLN A 1 80 ? -19.407 -6.068 18.581 1.00 86.19 80 GLN A C 1
ATOM 623 O O . GLN A 1 80 ? -19.147 -5.384 17.582 1.00 86.19 80 GLN A O 1
ATOM 628 N N . LYS A 1 81 ? -18.589 -7.047 18.990 1.00 87.38 81 LYS A N 1
ATOM 629 C CA . LYS A 1 81 ? -17.326 -7.412 18.337 1.00 87.38 81 LYS A CA 1
ATOM 630 C C . LYS A 1 81 ? -17.513 -7.653 16.840 1.00 87.38 81 LYS A C 1
ATOM 632 O O . LYS A 1 81 ? -16.807 -7.039 16.041 1.00 87.38 81 LYS A O 1
ATOM 637 N N . ALA A 1 82 ? -18.500 -8.459 16.452 1.00 88.00 82 ALA A N 1
ATOM 638 C CA . ALA A 1 82 ? -18.743 -8.804 15.051 1.00 88.00 82 ALA A CA 1
ATOM 639 C C . ALA A 1 82 ? -18.962 -7.566 14.162 1.00 88.00 82 ALA A C 1
ATOM 641 O O . ALA A 1 82 ? -18.362 -7.452 13.096 1.00 88.00 82 ALA A O 1
ATOM 642 N N . ALA A 1 83 ? -19.750 -6.588 14.617 1.00 88.44 83 ALA A N 1
ATOM 643 C CA . ALA A 1 83 ? -20.030 -5.388 13.829 1.00 88.44 83 ALA A CA 1
ATOM 644 C C . ALA A 1 83 ? -18.785 -4.505 13.633 1.00 88.44 83 ALA A C 1
ATOM 646 O O . ALA A 1 83 ? -18.580 -3.948 12.551 1.00 88.44 83 ALA A O 1
ATOM 647 N N . PHE A 1 84 ? -17.938 -4.380 14.662 1.00 91.44 84 PHE A N 1
ATOM 648 C CA . PHE A 1 84 ? -16.681 -3.642 14.542 1.00 91.44 84 PHE A CA 1
ATOM 649 C C . PHE A 1 84 ? -15.708 -4.337 13.585 1.00 91.44 84 PHE A C 1
ATOM 651 O O . PHE A 1 84 ? -15.172 -3.679 12.690 1.00 91.44 84 PHE A O 1
ATOM 658 N N . PHE A 1 85 ? -15.505 -5.647 13.747 1.00 93.56 85 PHE A N 1
ATOM 659 C CA . PHE A 1 85 ? -14.578 -6.409 12.911 1.00 93.56 85 PHE A CA 1
ATOM 660 C C . PHE A 1 85 ? -15.048 -6.495 11.459 1.00 93.56 85 PHE A C 1
ATOM 662 O O . PHE A 1 85 ? -14.242 -6.252 10.571 1.00 93.56 85 PHE A O 1
ATOM 669 N N . PHE A 1 86 ? -16.353 -6.619 11.204 1.00 93.38 86 PHE A N 1
ATOM 670 C CA . PHE A 1 86 ? -16.899 -6.518 9.848 1.00 93.38 86 PHE A CA 1
ATOM 671 C C . PHE A 1 86 ? -16.520 -5.194 9.164 1.00 93.38 86 PHE A C 1
ATOM 673 O O . PHE A 1 86 ? -16.117 -5.161 8.001 1.00 93.38 86 PHE A O 1
ATOM 680 N N . LYS A 1 87 ? -16.615 -4.064 9.879 1.00 94.12 87 LYS A N 1
ATOM 681 C CA . LYS A 1 87 ? -16.202 -2.761 9.332 1.00 94.12 87 LYS A CA 1
ATOM 682 C C . LYS A 1 87 ? -14.685 -2.656 9.178 1.00 94.12 87 LYS A C 1
ATOM 684 O O . LYS A 1 87 ? -14.226 -2.037 8.222 1.00 94.12 87 LYS A O 1
ATOM 689 N N . LEU A 1 88 ? -13.916 -3.242 10.093 1.00 95.69 88 LEU A N 1
ATOM 690 C CA . LEU A 1 88 ? -12.457 -3.290 10.009 1.00 95.69 88 LEU A CA 1
ATOM 691 C C . LEU A 1 88 ? -11.985 -4.096 8.791 1.00 95.69 88 LEU A C 1
ATOM 693 O O . LEU A 1 88 ? -11.087 -3.647 8.083 1.00 95.69 88 LEU A O 1
ATOM 697 N N . GLU A 1 89 ? -12.613 -5.238 8.526 1.00 95.69 89 GLU A N 1
ATOM 698 C CA . GLU A 1 89 ? -12.345 -6.099 7.372 1.00 95.69 89 GLU A CA 1
ATOM 699 C C . GLU A 1 89 ? -12.644 -5.387 6.056 1.00 95.69 89 GLU A C 1
ATOM 701 O O . GLU A 1 89 ? -11.830 -5.446 5.142 1.00 95.69 89 GLU A O 1
ATOM 706 N N . ARG A 1 90 ? -13.743 -4.625 5.967 1.00 96.62 90 ARG A N 1
ATOM 707 C CA . ARG A 1 90 ? -14.028 -3.819 4.764 1.00 96.62 90 ARG A CA 1
ATOM 708 C C . ARG A 1 90 ? -12.960 -2.766 4.502 1.00 96.62 90 ARG A C 1
ATOM 710 O O . ARG A 1 90 ? -12.606 -2.505 3.355 1.00 96.62 90 ARG A O 1
ATOM 717 N N . GLU A 1 91 ? -12.424 -2.161 5.557 1.00 97.56 91 GLU A N 1
ATOM 718 C CA . GLU A 1 91 ? -11.307 -1.231 5.412 1.00 97.56 91 GLU A CA 1
ATOM 719 C C . GLU A 1 91 ? -10.003 -1.945 5.023 1.00 97.56 91 GLU A C 1
ATOM 721 O O . GLU A 1 91 ? -9.224 -1.387 4.251 1.00 97.56 91 GLU A O 1
ATOM 726 N N . LEU A 1 92 ? -9.774 -3.167 5.514 1.00 97.12 92 LEU A N 1
ATOM 727 C CA . LEU A 1 92 ? -8.634 -4.008 5.134 1.00 97.12 92 LEU A CA 1
ATOM 728 C C . LEU A 1 92 ? -8.704 -4.416 3.660 1.00 97.12 92 LEU A C 1
ATOM 730 O O . LEU A 1 92 ? -7.746 -4.197 2.923 1.00 97.12 92 LEU A O 1
ATOM 734 N N . GLU A 1 93 ? -9.854 -4.918 3.216 1.00 97.19 93 GLU A N 1
ATOM 735 C CA . GLU A 1 93 ? -10.127 -5.296 1.828 1.00 97.19 93 GLU A CA 1
ATOM 736 C C . GLU A 1 93 ? -9.927 -4.112 0.876 1.00 97.19 93 GLU A C 1
ATOM 738 O O . GLU A 1 93 ? -9.280 -4.249 -0.162 1.00 97.19 93 GLU A O 1
ATOM 743 N N . LYS A 1 94 ? -10.405 -2.922 1.255 1.00 97.81 94 LYS A N 1
ATOM 744 C CA . LYS A 1 94 ? -10.205 -1.688 0.484 1.00 97.81 94 LYS A CA 1
ATOM 745 C C . LYS A 1 94 ? -8.723 -1.341 0.314 1.00 97.81 94 LYS A C 1
ATOM 747 O O . LYS A 1 94 ? -8.291 -1.041 -0.800 1.00 97.81 94 LYS A O 1
ATOM 752 N N . VAL A 1 95 ? -7.953 -1.367 1.406 1.00 97.81 95 VAL A N 1
ATOM 753 C CA . VAL A 1 95 ? -6.508 -1.079 1.385 1.00 97.81 95 VAL A CA 1
ATOM 754 C C . VAL A 1 95 ? -5.770 -2.117 0.540 1.00 97.81 95 VAL A C 1
ATOM 756 O O . VAL A 1 95 ? -4.942 -1.744 -0.292 1.00 97.81 95 VAL A O 1
ATOM 759 N N . ASN A 1 96 ? -6.099 -3.398 0.714 1.00 97.56 96 ASN A N 1
ATOM 760 C CA . ASN A 1 96 ? -5.467 -4.493 -0.012 1.00 97.56 96 ASN A CA 1
ATOM 761 C C . ASN A 1 96 ? -5.779 -4.444 -1.516 1.00 97.56 96 ASN A C 1
ATOM 763 O O . ASN A 1 96 ? -4.875 -4.552 -2.338 1.00 97.56 96 ASN A O 1
ATOM 767 N N . SER A 1 97 ? -7.035 -4.184 -1.885 1.00 97.81 97 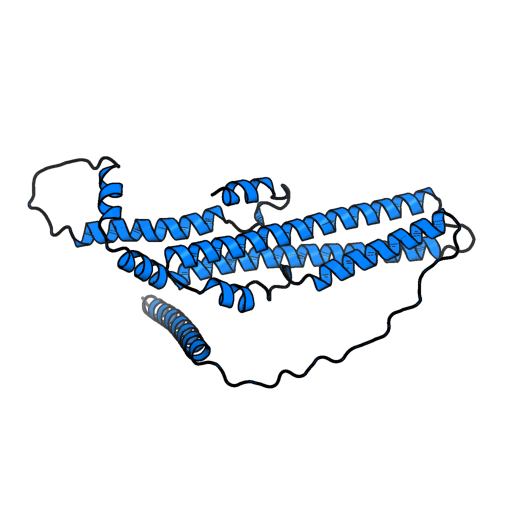SER A N 1
ATOM 768 C CA . SER A 1 97 ? -7.453 -4.063 -3.289 1.00 97.81 97 SER A CA 1
ATOM 769 C C . SER A 1 97 ? -6.707 -2.937 -4.005 1.00 97.81 97 SER A C 1
ATOM 771 O O . SER A 1 97 ? -6.210 -3.123 -5.115 1.00 97.81 97 SER A O 1
ATOM 773 N N . PHE A 1 98 ? -6.573 -1.778 -3.353 1.00 98.25 98 PHE A N 1
ATOM 774 C CA . PHE A 1 98 ? -5.816 -0.659 -3.910 1.00 98.25 98 PHE A CA 1
ATOM 775 C C . PHE A 1 98 ? -4.322 -0.980 -4.052 1.00 98.25 98 PHE A C 1
ATOM 777 O O . PHE A 1 98 ? -3.717 -0.648 -5.072 1.00 98.25 98 PHE A O 1
ATOM 784 N N . TYR A 1 99 ? -3.730 -1.645 -3.055 1.00 97.81 99 TYR A N 1
ATOM 785 C CA . TYR A 1 99 ? -2.339 -2.086 -3.131 1.00 97.81 99 TYR A CA 1
ATOM 786 C C . TYR A 1 99 ? -2.111 -3.032 -4.312 1.00 97.81 99 TYR A C 1
ATOM 788 O O . TYR A 1 99 ? -1.232 -2.758 -5.122 1.00 97.81 99 TYR A O 1
ATOM 796 N N . LEU A 1 100 ? -2.923 -4.086 -4.452 1.00 97.31 100 LEU A N 1
ATOM 797 C CA . LEU A 1 100 ? -2.787 -5.073 -5.529 1.00 97.31 100 LEU A CA 1
ATOM 798 C C . LEU A 1 100 ? -2.904 -4.422 -6.909 1.00 97.31 100 LEU A C 1
ATOM 800 O O . LEU A 1 100 ? -2.136 -4.730 -7.823 1.00 97.31 100 LEU A O 1
ATOM 804 N N . GLN A 1 101 ? -3.826 -3.467 -7.049 1.00 97.75 101 GLN A N 1
ATOM 805 C CA . GLN A 1 101 ? -3.932 -2.671 -8.263 1.00 97.75 101 GLN A CA 1
ATOM 806 C C . GLN A 1 101 ? -2.621 -1.919 -8.543 1.00 97.75 101 GLN A C 1
ATOM 808 O O . GLN A 1 101 ? -2.048 -2.067 -9.623 1.00 97.75 101 GLN A O 1
ATOM 813 N N . LYS A 1 102 ? -2.107 -1.150 -7.576 1.00 97.38 102 LYS A N 1
ATOM 814 C CA . LYS A 1 102 ? -0.886 -0.348 -7.763 1.00 97.38 102 LYS A CA 1
ATOM 815 C C . LYS A 1 102 ? 0.363 -1.201 -7.967 1.00 97.38 102 LYS A C 1
ATOM 817 O O . LYS A 1 102 ? 1.207 -0.858 -8.789 1.00 97.38 102 LYS A O 1
ATOM 822 N N . GLU A 1 103 ? 0.462 -2.328 -7.278 1.00 96.88 103 GLU A N 1
ATOM 823 C CA . GLU A 1 103 ? 1.521 -3.313 -7.467 1.00 96.88 103 GLU A CA 1
ATOM 824 C C . GLU A 1 103 ? 1.520 -3.847 -8.907 1.00 96.88 103 GLU A C 1
ATOM 826 O O . GLU A 1 103 ? 2.569 -3.899 -9.550 1.00 96.88 103 GLU A O 1
ATOM 831 N N . SER A 1 104 ? 0.346 -4.186 -9.453 1.00 96.81 104 SER A N 1
ATOM 832 C CA . SER A 1 104 ? 0.228 -4.662 -10.836 1.00 96.81 104 SER A CA 1
ATOM 833 C C . SER A 1 104 ? 0.628 -3.592 -11.862 1.00 96.81 104 SER A C 1
ATOM 835 O O . SER A 1 104 ? 1.368 -3.889 -12.804 1.00 96.81 104 SER A O 1
ATOM 837 N N . GLU A 1 105 ? 0.226 -2.335 -11.641 1.00 97.44 105 GLU A N 1
ATOM 838 C CA . GLU A 1 105 ? 0.611 -1.190 -12.474 1.00 97.44 105 GLU A CA 1
ATOM 839 C C . GLU A 1 105 ? 2.137 -0.995 -12.470 1.00 97.44 105 GLU A C 1
ATOM 841 O O . GLU A 1 105 ? 2.753 -0.824 -13.527 1.00 97.44 105 GLU A O 1
ATOM 846 N N . LEU A 1 106 ? 2.768 -1.084 -11.293 1.00 97.44 106 LEU A N 1
ATOM 847 C CA . LEU A 1 106 ? 4.220 -0.978 -11.145 1.00 97.44 106 LEU A CA 1
ATOM 848 C C . LEU A 1 106 ? 4.948 -2.153 -11.812 1.00 97.44 106 LEU A C 1
ATOM 850 O O . LEU A 1 106 ? 5.895 -1.923 -12.562 1.00 97.44 106 LEU A O 1
ATOM 854 N N . LYS A 1 107 ? 4.481 -3.395 -11.641 1.00 97.38 107 LYS A N 1
ATOM 855 C CA . LYS A 1 107 ? 5.058 -4.573 -12.320 1.00 97.38 107 LYS A CA 1
ATOM 856 C C . LYS A 1 107 ? 5.057 -4.415 -13.842 1.00 97.38 107 LYS A C 1
ATOM 858 O O . LYS A 1 107 ? 6.068 -4.684 -14.495 1.00 97.38 107 LYS A O 1
ATOM 863 N N . VAL A 1 108 ? 3.946 -3.956 -14.420 1.00 98.19 108 VAL A N 1
ATOM 864 C CA . VAL A 1 108 ? 3.840 -3.706 -15.870 1.00 98.19 108 VAL A CA 1
ATOM 865 C C . VAL A 1 108 ? 4.767 -2.571 -16.304 1.00 98.19 108 VAL A C 1
ATOM 867 O O . VAL A 1 108 ? 5.449 -2.685 -17.329 1.00 98.19 108 VAL A O 1
ATOM 870 N N . ARG A 1 109 ? 4.832 -1.491 -15.518 1.00 97.88 109 ARG A N 1
ATOM 871 C CA . ARG A 1 109 ? 5.716 -0.358 -15.799 1.00 97.88 109 ARG A CA 1
ATOM 872 C C . ARG A 1 109 ? 7.183 -0.774 -15.789 1.00 97.88 109 ARG A C 1
ATOM 874 O O . ARG A 1 109 ? 7.885 -0.442 -16.739 1.00 97.88 109 ARG A O 1
ATOM 881 N N . LEU A 1 110 ? 7.624 -1.526 -14.782 1.00 97.94 110 LEU A N 1
ATOM 882 C CA . LEU A 1 110 ? 8.998 -2.013 -14.686 1.00 97.94 110 LEU A CA 1
ATOM 883 C C . LEU A 1 110 ? 9.365 -2.879 -15.895 1.00 97.94 110 LEU A C 1
ATOM 885 O O . LEU A 1 110 ? 10.346 -2.586 -16.571 1.00 97.94 110 LEU A O 1
ATOM 889 N N . ARG A 1 111 ? 8.530 -3.870 -16.244 1.00 97.50 111 ARG A N 1
ATOM 890 C CA . ARG A 1 111 ? 8.735 -4.696 -17.451 1.00 97.50 111 ARG A CA 1
ATOM 891 C C . ARG A 1 111 ? 8.879 -3.843 -18.711 1.00 97.50 111 ARG A C 1
ATOM 893 O O . ARG A 1 111 ? 9.819 -4.025 -19.475 1.00 97.50 111 ARG A O 1
ATOM 900 N N . SER A 1 112 ? 8.005 -2.851 -18.875 1.00 97.75 112 SER A N 1
ATOM 901 C CA . SER A 1 112 ? 8.050 -1.938 -20.022 1.00 97.75 112 SER A CA 1
ATOM 902 C C . SER A 1 112 ? 9.330 -1.094 -20.068 1.00 97.75 112 SER A C 1
ATOM 904 O O . SER A 1 112 ? 9.807 -0.771 -21.154 1.00 97.75 112 SER A O 1
ATOM 906 N N . LEU A 1 113 ? 9.881 -0.699 -18.915 1.00 96.69 113 LEU A N 1
ATOM 907 C CA . LEU A 1 113 ? 11.154 0.026 -18.841 1.00 96.69 113 LEU A CA 1
ATOM 908 C C . LEU A 1 113 ? 12.333 -0.878 -19.211 1.00 96.69 113 LEU A C 1
ATOM 910 O O . LEU A 1 113 ? 13.171 -0.472 -20.013 1.00 96.69 113 LEU A O 1
ATOM 914 N N . ILE A 1 114 ? 12.342 -2.111 -18.706 1.00 95.62 114 ILE A N 1
ATOM 915 C CA . ILE A 1 114 ? 13.358 -3.122 -19.024 1.00 95.62 114 ILE A CA 1
ATOM 916 C C . ILE A 1 114 ? 13.356 -3.449 -20.523 1.00 95.62 114 ILE A C 1
ATOM 918 O O . ILE A 1 114 ? 14.409 -3.538 -21.153 1.00 95.62 114 ILE A O 1
ATOM 922 N N . ASP A 1 115 ? 12.183 -3.601 -21.135 1.00 94.94 115 ASP A N 1
ATOM 923 C CA . ASP A 1 115 ? 12.100 -3.889 -22.569 1.00 94.94 115 ASP A CA 1
ATOM 924 C C . ASP A 1 115 ? 12.579 -2.700 -23.415 1.00 94.94 115 ASP A C 1
ATOM 926 O O . ASP A 1 115 ? 13.305 -2.887 -24.395 1.00 94.94 115 ASP A O 1
ATOM 930 N N . LYS A 1 116 ? 12.265 -1.463 -23.003 1.00 92.44 116 LYS A N 1
ATOM 931 C CA . LYS A 1 116 ? 12.809 -0.249 -23.637 1.00 92.44 116 LYS A CA 1
ATOM 932 C C . LYS A 1 116 ? 14.327 -0.178 -23.522 1.00 92.44 116 LYS A C 1
ATOM 934 O O . LYS A 1 116 ? 14.983 0.174 -24.502 1.00 92.44 116 LYS A O 1
ATOM 939 N N . GLU A 1 117 ? 14.880 -0.525 -22.364 1.00 91.38 117 GLU A N 1
ATOM 940 C CA . GLU A 1 117 ? 16.324 -0.607 -22.158 1.00 91.38 117 GLU A CA 1
ATOM 941 C C . GLU A 1 117 ? 16.969 -1.572 -23.155 1.00 91.38 117 GLU A C 1
ATOM 943 O O . GLU A 1 117 ? 17.851 -1.177 -23.917 1.00 91.38 117 GLU A O 1
ATOM 948 N N . LYS A 1 118 ? 16.464 -2.809 -23.238 1.00 90.06 118 LYS A N 1
ATOM 949 C CA . LYS A 1 118 ? 16.968 -3.822 -24.179 1.00 90.06 118 LYS A CA 1
ATOM 950 C C . LYS A 1 118 ? 16.918 -3.342 -25.630 1.00 90.06 118 LYS A C 1
ATOM 952 O O . LYS A 1 118 ? 17.868 -3.559 -26.381 1.00 90.06 118 LYS A O 1
ATOM 957 N N . VAL A 1 119 ? 15.842 -2.670 -26.044 1.00 89.50 119 VAL A N 1
ATOM 958 C CA . VAL A 1 119 ? 15.719 -2.114 -27.406 1.00 89.50 119 VAL A CA 1
ATOM 959 C C . VAL A 1 119 ? 16.751 -1.010 -27.661 1.00 89.50 119 VAL A C 1
ATOM 961 O O . VAL A 1 119 ? 17.345 -0.958 -28.737 1.00 89.50 119 VAL A O 1
ATOM 964 N N . ILE A 1 120 ? 16.998 -0.139 -26.680 1.00 85.06 120 ILE A N 1
ATOM 965 C CA . ILE A 1 120 ? 18.000 0.930 -26.797 1.00 85.06 120 ILE A CA 1
ATOM 966 C C . ILE A 1 120 ? 19.418 0.346 -26.892 1.00 85.06 120 ILE A C 1
ATOM 968 O O . ILE A 1 120 ? 20.220 0.847 -27.680 1.00 85.06 120 ILE A O 1
ATOM 972 N N . LEU A 1 121 ? 19.711 -0.720 -26.142 1.00 81.62 121 LEU A N 1
ATOM 973 C CA . LEU A 1 121 ? 21.031 -1.362 -26.109 1.00 81.62 121 LEU A CA 1
ATOM 974 C C . LEU A 1 121 ? 21.295 -2.304 -27.293 1.00 81.62 121 LEU A C 1
ATOM 976 O O . LEU A 1 121 ? 22.435 -2.440 -27.728 1.00 81.62 121 LEU A O 1
ATOM 980 N N . SER A 1 122 ? 20.260 -2.937 -27.846 1.00 82.44 122 SER A N 1
ATOM 981 C CA . SER A 1 122 ? 20.381 -3.882 -28.971 1.00 82.44 122 SER A CA 1
ATOM 982 C C . SER A 1 122 ? 20.602 -3.222 -30.336 1.00 82.44 122 SER A C 1
ATOM 984 O O . SER A 1 122 ? 20.944 -3.910 -31.299 1.00 82.44 122 SER A O 1
ATOM 986 N N . ARG A 1 123 ? 20.454 -1.894 -30.448 1.00 76.38 123 ARG A N 1
ATOM 987 C CA . ARG A 1 123 ? 20.783 -1.136 -31.665 1.00 76.38 123 ARG A CA 1
ATOM 988 C C . ARG A 1 123 ? 22.301 -1.145 -31.915 1.00 76.38 123 ARG A C 1
ATOM 990 O O . ARG A 1 123 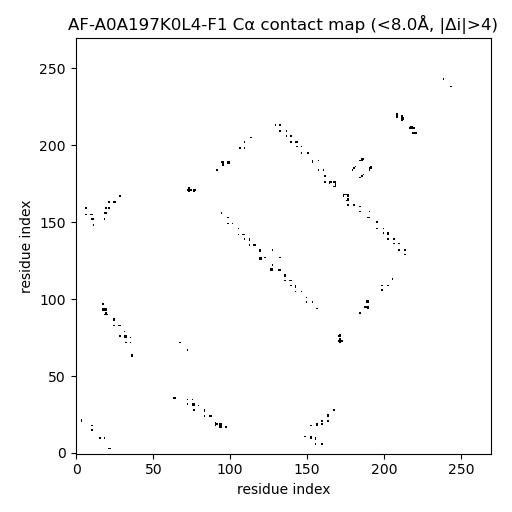? 23.015 -0.218 -31.539 1.00 76.38 123 ARG A O 1
ATOM 997 N N . GLN A 1 124 ? 22.797 -2.199 -32.567 1.00 46.50 124 GLN A N 1
ATOM 998 C CA . GLN A 1 124 ? 24.203 -2.336 -32.964 1.00 46.50 124 GLN A CA 1
ATOM 999 C C . GLN A 1 124 ? 24.691 -1.105 -33.752 1.00 46.50 124 GLN A C 1
ATOM 1001 O O . GLN A 1 124 ? 24.065 -0.677 -34.720 1.00 46.50 124 GLN A O 1
ATOM 1006 N N . GLY A 1 125 ? 25.833 -0.546 -33.336 1.00 54.25 125 GLY A N 1
ATOM 1007 C CA . GLY A 1 125 ? 26.572 0.490 -34.073 1.00 54.25 125 GLY A CA 1
ATOM 1008 C C . GLY A 1 125 ? 26.300 1.943 -33.668 1.00 54.25 125 GLY A C 1
ATOM 1009 O O . GLY A 1 125 ? 27.044 2.831 -34.083 1.00 54.25 125 GLY A O 1
ATOM 1010 N N . ARG A 1 126 ? 25.296 2.213 -32.827 1.00 56.50 126 ARG A N 1
ATOM 1011 C CA . ARG A 1 126 ? 25.137 3.506 -32.143 1.00 56.50 126 ARG A CA 1
ATOM 1012 C C . ARG A 1 126 ? 24.693 3.232 -30.711 1.00 56.50 126 ARG A C 1
ATOM 1014 O O . ARG A 1 126 ? 23.538 2.842 -30.540 1.00 56.50 126 ARG A O 1
ATOM 1021 N N . PRO A 1 127 ? 25.552 3.451 -29.695 1.00 58.66 127 PRO A N 1
ATOM 1022 C CA . PRO A 1 127 ? 25.085 3.539 -28.317 1.00 58.66 127 PRO A CA 1
ATOM 1023 C C . PRO A 1 127 ? 23.846 4.434 -28.303 1.00 58.66 127 PRO A C 1
ATOM 1025 O O . PRO A 1 127 ? 23.837 5.460 -28.998 1.00 58.66 127 PRO A O 1
ATOM 1028 N N . GLY A 1 128 ? 22.784 4.022 -27.603 1.00 61.44 128 GLY A N 1
ATOM 1029 C CA . GLY A 1 128 ? 21.587 4.845 -27.453 1.00 61.44 128 GLY A CA 1
ATOM 1030 C C . GLY A 1 128 ? 21.987 6.296 -27.206 1.00 61.44 128 GLY A C 1
ATOM 1031 O O . GLY A 1 128 ? 22.929 6.550 -26.454 1.00 61.44 128 GLY A O 1
ATOM 1032 N N . THR A 1 129 ? 21.347 7.251 -27.891 1.00 70.25 129 THR A N 1
ATOM 1033 C CA . THR A 1 129 ? 21.764 8.653 -27.744 1.00 70.25 129 THR A CA 1
ATOM 1034 C C . T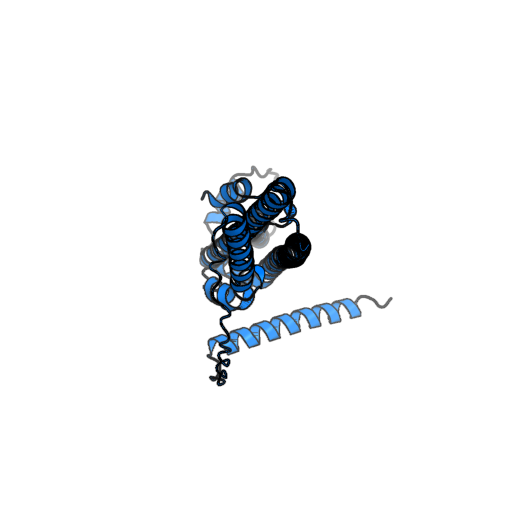HR A 1 129 ? 21.755 9.010 -26.259 1.00 70.25 129 THR A C 1
ATOM 1036 O O . THR A 1 129 ? 20.858 8.566 -25.539 1.00 70.25 129 THR A O 1
ATOM 1039 N N . SER A 1 130 ? 22.727 9.799 -25.791 1.00 80.69 130 SER A N 1
ATOM 1040 C CA . SER A 1 130 ? 22.802 10.187 -24.373 1.00 80.69 130 SER A CA 1
ATOM 1041 C C . SER A 1 130 ? 21.456 10.729 -23.862 1.00 80.69 130 SER A C 1
ATOM 1043 O O . SER A 1 130 ? 21.058 10.433 -22.740 1.00 80.69 130 SER A O 1
ATOM 1045 N N . SER A 1 131 ? 20.686 11.405 -24.728 1.00 85.06 131 SER A N 1
ATOM 1046 C CA . SER A 1 131 ? 19.318 11.840 -24.428 1.00 85.06 131 SER A CA 1
ATOM 1047 C C . SER A 1 131 ? 18.354 10.688 -24.104 1.00 85.06 131 SER A C 1
ATOM 1049 O O . SER A 1 131 ? 17.657 10.753 -23.100 1.00 85.06 131 SER A O 1
ATOM 1051 N N . SER A 1 132 ? 18.350 9.605 -24.890 1.00 87.44 132 SER A N 1
ATOM 1052 C CA . SER A 1 132 ? 17.458 8.455 -24.692 1.00 87.44 132 SER A CA 1
ATOM 1053 C C . SER A 1 132 ? 17.799 7.684 -23.417 1.00 87.44 132 SER A C 1
ATOM 1055 O O . SER A 1 132 ? 16.895 7.247 -22.709 1.00 87.44 132 SER A O 1
ATOM 1057 N N . ILE A 1 133 ? 19.095 7.557 -23.107 1.00 87.75 133 ILE A N 1
ATOM 1058 C CA . ILE A 1 133 ? 19.577 6.953 -21.856 1.00 87.75 133 ILE A CA 1
ATOM 1059 C C . ILE A 1 133 ? 19.144 7.811 -20.661 1.00 87.75 133 ILE A C 1
ATOM 1061 O O . ILE A 1 133 ? 18.576 7.288 -19.705 1.00 87.75 133 ILE A O 1
ATOM 1065 N N . ASN A 1 134 ? 19.331 9.132 -20.733 1.00 90.38 134 ASN A N 1
ATOM 1066 C CA . ASN A 1 134 ? 18.914 10.049 -19.670 1.00 90.38 134 ASN A CA 1
ATOM 1067 C C . ASN A 1 134 ? 17.395 10.002 -19.429 1.00 90.38 134 ASN A C 1
ATOM 1069 O O . ASN A 1 134 ? 16.974 9.895 -18.279 1.00 90.38 134 ASN A O 1
ATOM 1073 N N . SER A 1 135 ? 16.578 10.003 -20.489 1.00 92.81 135 SER A N 1
ATOM 1074 C CA . SER A 1 135 ? 15.119 9.872 -20.362 1.00 92.81 135 SER A CA 1
ATOM 1075 C C . SER A 1 135 ? 14.705 8.540 -19.733 1.00 92.81 135 SER A C 1
ATOM 1077 O O . SER A 1 135 ? 13.762 8.494 -18.946 1.00 92.81 135 SER A O 1
ATOM 1079 N N . LEU A 1 136 ? 15.408 7.448 -20.047 1.00 93.81 136 LEU A N 1
ATOM 1080 C CA . LEU A 1 136 ? 15.136 6.148 -19.439 1.00 93.81 136 LEU A CA 1
ATOM 1081 C C . LEU A 1 136 ? 15.495 6.136 -17.945 1.00 93.81 136 LEU A C 1
ATOM 1083 O O . LEU A 1 136 ? 14.704 5.655 -17.135 1.00 93.81 136 LEU A O 1
ATOM 1087 N N . LYS A 1 137 ? 16.633 6.726 -17.561 1.00 93.88 137 LYS A N 1
ATOM 1088 C CA . LYS A 1 137 ? 17.027 6.878 -16.149 1.00 93.88 137 LYS A CA 1
ATOM 1089 C C . LYS A 1 137 ? 16.026 7.719 -15.373 1.00 93.88 137 LYS A C 1
ATOM 1091 O O . LYS A 1 137 ? 15.666 7.368 -14.255 1.00 93.88 137 LYS A O 1
ATOM 1096 N N . GLU A 1 138 ? 15.546 8.808 -15.961 1.00 96.06 138 GLU A N 1
ATOM 1097 C CA . GLU A 1 138 ? 14.484 9.615 -15.363 1.00 96.06 138 GLU A CA 1
ATOM 1098 C C . GLU A 1 138 ? 13.194 8.802 -15.183 1.00 96.06 138 GLU A C 1
ATOM 1100 O O . GLU A 1 138 ? 12.573 8.855 -14.123 1.00 96.06 138 GLU A O 1
ATOM 1105 N N . ALA A 1 139 ? 12.836 7.965 -16.161 1.00 97.25 139 ALA A N 1
ATOM 1106 C CA . ALA A 1 139 ? 11.671 7.095 -16.055 1.00 97.25 139 ALA A CA 1
ATOM 1107 C C . ALA A 1 139 ? 11.803 6.037 -14.940 1.00 97.25 139 ALA A C 1
ATOM 1109 O O . ALA A 1 139 ? 10.810 5.774 -14.251 1.00 97.25 139 ALA A O 1
ATOM 1110 N N . PHE A 1 140 ? 13.000 5.475 -14.730 1.00 97.31 140 PHE A N 1
ATOM 1111 C CA . PHE A 1 140 ? 13.303 4.596 -13.593 1.00 97.31 140 PHE A CA 1
ATOM 1112 C C . PHE A 1 140 ? 13.282 5.347 -12.253 1.00 97.31 140 PHE A C 1
ATOM 1114 O O . PHE A 1 140 ? 12.663 4.871 -11.307 1.00 97.31 140 PHE A O 1
ATOM 1121 N N . LYS A 1 141 ? 13.845 6.560 -12.175 1.00 96.69 141 LYS A N 1
ATOM 1122 C CA . LYS A 1 141 ? 13.747 7.403 -10.967 1.00 96.69 141 LYS A CA 1
ATOM 1123 C C . LYS A 1 141 ? 12.296 7.726 -10.616 1.00 96.69 141 LYS A C 1
ATOM 1125 O O . LYS A 1 141 ? 11.909 7.683 -9.451 1.00 96.69 141 LYS A O 1
ATOM 1130 N N . GLN A 1 142 ? 11.467 8.021 -11.617 1.00 97.56 142 GLN A N 1
ATOM 1131 C CA . GLN A 1 142 ? 10.041 8.245 -11.394 1.00 97.56 142 GLN A CA 1
ATOM 1132 C C . GLN A 1 142 ? 9.338 6.966 -10.919 1.00 97.56 142 GLN A C 1
ATOM 1134 O O . GLN A 1 142 ? 8.469 7.034 -10.053 1.00 97.56 142 GLN A O 1
ATOM 1139 N N . PHE A 1 143 ? 9.727 5.804 -11.452 1.00 98.12 143 PHE A N 1
ATOM 1140 C CA . PHE A 1 143 ? 9.244 4.512 -10.968 1.00 98.12 143 PHE A CA 1
ATOM 1141 C C . PHE A 1 143 ? 9.595 4.289 -9.487 1.00 98.12 143 PHE A C 1
ATOM 1143 O O . PHE A 1 143 ? 8.705 3.945 -8.713 1.00 98.12 143 PHE A O 1
ATOM 1150 N N . GLU A 1 144 ? 10.834 4.560 -9.062 1.00 97.31 144 GLU A N 1
ATOM 1151 C CA . GLU A 1 144 ? 11.236 4.461 -7.649 1.00 97.31 144 GLU A CA 1
ATOM 1152 C C . GLU A 1 144 ? 10.435 5.411 -6.752 1.00 97.31 144 GLU A C 1
ATOM 1154 O O . GLU A 1 144 ? 10.028 5.041 -5.651 1.00 97.31 144 GLU A O 1
ATOM 1159 N N . GLN A 1 145 ? 10.164 6.639 -7.201 1.00 96.94 145 GLN A N 1
ATOM 1160 C CA . GLN A 1 145 ? 9.312 7.567 -6.450 1.00 96.94 145 GLN A CA 1
ATOM 1161 C C . GLN A 1 145 ? 7.888 7.026 -6.279 1.00 96.94 145 GLN A C 1
ATOM 1163 O O . GLN A 1 145 ? 7.315 7.131 -5.193 1.00 96.94 145 GLN A O 1
ATOM 1168 N N . ASP A 1 146 ? 7.314 6.441 -7.331 1.00 97.06 146 ASP A N 1
ATOM 1169 C CA . ASP A 1 146 ? 5.976 5.850 -7.282 1.00 97.06 146 ASP A CA 1
ATOM 1170 C C . ASP A 1 146 ? 5.946 4.593 -6.386 1.00 97.06 146 ASP A C 1
ATOM 1172 O O . ASP A 1 146 ? 4.995 4.400 -5.623 1.00 97.06 146 ASP A O 1
ATOM 1176 N N . LEU A 1 147 ? 7.022 3.800 -6.386 1.00 96.75 147 LEU A N 1
ATOM 1177 C CA . LEU A 1 147 ? 7.216 2.668 -5.477 1.00 96.75 147 LEU A CA 1
ATOM 1178 C C . LEU A 1 147 ? 7.290 3.125 -4.008 1.00 96.75 147 LEU A C 1
ATOM 1180 O O . LEU A 1 147 ? 6.573 2.599 -3.156 1.00 96.75 147 LEU A O 1
ATOM 1184 N N . ASN A 1 148 ? 8.070 4.173 -3.720 1.00 96.06 148 ASN A N 1
ATOM 1185 C CA . ASN A 1 148 ? 8.183 4.773 -2.384 1.00 96.06 148 ASN A CA 1
ATOM 1186 C C . ASN A 1 148 ? 6.840 5.322 -1.873 1.00 96.06 148 ASN A C 1
ATOM 1188 O O . ASN A 1 148 ? 6.512 5.201 -0.689 1.00 96.06 148 ASN A O 1
ATOM 1192 N N . LYS A 1 149 ? 6.027 5.914 -2.759 1.00 96.94 149 LYS A N 1
ATOM 1193 C CA . LYS A 1 149 ? 4.658 6.324 -2.415 1.00 96.94 149 LYS A CA 1
ATOM 1194 C C . LYS A 1 149 ? 3.832 5.115 -1.960 1.00 96.94 149 LYS A C 1
ATOM 1196 O O . LYS A 1 149 ? 3.177 5.196 -0.917 1.00 96.94 149 LYS A O 1
ATOM 1201 N N . LEU A 1 150 ? 3.880 4.000 -2.698 1.00 96.94 150 LEU A N 1
ATOM 1202 C CA . LEU A 1 150 ? 3.150 2.772 -2.357 1.00 96.94 150 LEU A CA 1
ATOM 1203 C C . LEU A 1 150 ? 3.631 2.168 -1.029 1.00 96.94 150 LEU A C 1
ATOM 1205 O O . LEU A 1 150 ? 2.804 1.819 -0.186 1.00 96.94 150 LEU A O 1
ATOM 1209 N N . GLN A 1 151 ? 4.940 2.158 -0.780 1.00 95.94 151 GLN A N 1
ATOM 1210 C CA . GLN A 1 151 ? 5.504 1.735 0.504 1.00 95.94 151 GLN A CA 1
ATOM 1211 C C . GLN A 1 151 ? 4.977 2.592 1.666 1.00 95.94 151 GLN A C 1
ATOM 1213 O O . GLN A 1 151 ? 4.452 2.069 2.652 1.00 95.94 151 GLN A O 1
ATOM 1218 N N . LYS A 1 152 ? 5.005 3.924 1.529 1.00 95.75 152 LYS A N 1
ATOM 1219 C CA . LYS A 1 152 ? 4.467 4.840 2.548 1.00 95.75 152 LYS A CA 1
ATOM 1220 C C . LYS A 1 152 ? 2.970 4.624 2.792 1.00 95.75 152 LYS A C 1
ATOM 1222 O O . LYS A 1 152 ? 2.501 4.743 3.932 1.00 95.75 152 LYS A O 1
ATOM 1227 N N . PHE A 1 153 ? 2.204 4.319 1.742 1.00 96.75 153 PHE A N 1
ATOM 1228 C CA . PHE A 1 153 ? 0.792 3.953 1.857 1.00 96.75 153 PHE A CA 1
ATOM 1229 C C . PHE A 1 153 ? 0.610 2.702 2.727 1.00 96.75 153 PHE A C 1
ATOM 1231 O O . PHE A 1 153 ? -0.173 2.738 3.683 1.00 96.75 153 PHE A O 1
ATOM 1238 N N . VAL A 1 154 ? 1.369 1.637 2.459 1.00 96.25 154 VAL A N 1
ATOM 1239 C CA . VAL A 1 154 ? 1.351 0.389 3.239 1.00 96.25 154 VAL A CA 1
ATOM 1240 C C . VAL A 1 154 ? 1.690 0.643 4.710 1.00 96.25 154 VAL A C 1
ATOM 1242 O O . VAL A 1 154 ? 0.917 0.283 5.602 1.00 96.25 154 VAL A O 1
ATOM 1245 N N . GLU A 1 155 ? 2.796 1.333 4.990 1.00 94.69 155 GLU A N 1
ATOM 1246 C CA . GLU A 1 155 ? 3.267 1.593 6.358 1.00 94.69 155 GLU A CA 1
ATOM 1247 C C . GLU A 1 155 ? 2.253 2.378 7.195 1.00 94.69 155 GLU A C 1
ATOM 1249 O O . GLU A 1 155 ? 1.987 2.070 8.370 1.00 94.69 155 GLU A O 1
ATOM 1254 N N . THR A 1 156 ? 1.664 3.399 6.573 1.00 95.50 156 THR A N 1
ATOM 1255 C CA . THR A 1 156 ? 0.675 4.270 7.204 1.00 95.50 156 THR A CA 1
ATOM 1256 C C . THR A 1 156 ? -0.585 3.481 7.561 1.00 95.50 156 THR A C 1
ATOM 1258 O O . THR A 1 156 ? -1.073 3.575 8.695 1.00 95.50 156 THR A O 1
ATOM 1261 N N . ASN A 1 157 ? -1.089 2.661 6.630 1.00 96.56 157 ASN A N 1
ATOM 1262 C CA . ASN A 1 157 ? -2.265 1.824 6.863 1.00 96.56 157 ASN A CA 1
ATOM 1263 C C . ASN A 1 157 ? -1.992 0.738 7.909 1.00 96.56 157 ASN A C 1
ATOM 1265 O O . ASN A 1 157 ? -2.770 0.612 8.857 1.00 96.56 157 ASN A O 1
ATOM 1269 N N . GLY A 1 158 ? -0.858 0.037 7.828 1.00 95.75 158 GLY A N 1
ATOM 1270 C CA . GLY A 1 158 ? -0.479 -0.992 8.804 1.00 95.75 158 GLY A CA 1
ATOM 1271 C C . GLY A 1 158 ? -0.365 -0.425 10.219 1.00 95.75 158 GLY A C 1
ATOM 1272 O O . GLY A 1 158 ? -0.871 -0.993 11.191 1.00 95.75 158 GLY A O 1
ATOM 1273 N N . THR A 1 159 ? 0.207 0.775 10.351 1.00 95.31 159 THR A N 1
ATOM 1274 C CA . THR A 1 159 ? 0.243 1.495 11.632 1.00 95.31 159 THR A CA 1
ATOM 1275 C C . THR A 1 159 ? -1.158 1.850 12.122 1.00 95.31 159 THR A C 1
ATOM 1277 O O . THR A 1 159 ? -1.434 1.777 13.325 1.00 95.31 159 THR A O 1
ATOM 1280 N N . GLY A 1 160 ? -2.055 2.208 11.206 1.00 95.88 160 GLY A N 1
ATOM 1281 C CA . GLY A 1 160 ? -3.460 2.425 11.503 1.00 95.88 160 GLY A CA 1
ATOM 1282 C C . GLY A 1 160 ? -4.137 1.179 12.073 1.00 95.88 160 GLY A C 1
ATOM 1283 O O . GLY A 1 160 ? -4.740 1.285 13.146 1.00 95.88 160 GLY A O 1
ATOM 1284 N N . PHE A 1 161 ? -4.019 0.026 11.404 1.00 97.12 161 PHE A N 1
ATOM 1285 C CA . PHE A 1 161 ? -4.627 -1.238 11.843 1.00 97.12 161 PHE A CA 1
ATOM 1286 C C . PHE A 1 161 ? -4.124 -1.628 13.239 1.00 97.12 161 PHE A C 1
ATOM 1288 O O . PHE A 1 161 ? -4.917 -1.834 14.162 1.00 97.12 161 PHE A O 1
ATOM 1295 N N . ARG A 1 162 ? -2.805 -1.565 13.467 1.00 96.19 162 ARG A N 1
ATOM 1296 C CA . ARG A 1 162 ? -2.206 -1.810 14.793 1.00 96.19 162 ARG A CA 1
ATOM 1297 C C . ARG A 1 162 ? -2.772 -0.892 15.879 1.00 96.19 162 ARG A C 1
ATOM 1299 O O . ARG A 1 162 ? -2.982 -1.322 17.017 1.00 96.19 162 ARG A O 1
ATOM 1306 N N . LYS A 1 163 ? -3.000 0.387 15.562 1.00 95.50 163 LYS A N 1
ATOM 1307 C CA . LYS A 1 163 ? -3.504 1.374 16.530 1.00 95.50 163 LYS A CA 1
ATOM 1308 C C . LYS A 1 163 ? -4.997 1.242 16.800 1.00 95.50 163 LYS A C 1
ATOM 1310 O O . LYS A 1 163 ? -5.397 1.458 17.946 1.00 95.50 163 LYS A O 1
ATOM 1315 N N . ILE A 1 164 ? -5.812 0.929 15.794 1.00 95.38 164 ILE A N 1
ATOM 1316 C CA . ILE A 1 164 ? -7.256 0.768 15.996 1.00 95.38 164 ILE A CA 1
ATOM 1317 C C . ILE A 1 164 ? -7.560 -0.525 16.755 1.00 95.38 164 ILE A C 1
ATOM 1319 O O . ILE A 1 164 ? -8.339 -0.479 17.703 1.00 95.38 164 ILE A O 1
ATOM 1323 N N . LEU A 1 165 ? -6.842 -1.614 16.468 1.00 95.44 165 LEU A N 1
ATOM 1324 C CA . LEU A 1 165 ? -6.926 -2.856 17.241 1.00 95.44 165 LEU A CA 1
ATOM 1325 C C . LEU A 1 165 ? -6.472 -2.648 18.692 1.00 95.44 165 LEU A C 1
ATOM 1327 O O . LEU A 1 165 ? -7.178 -3.019 19.620 1.00 95.44 165 LEU A O 1
ATOM 1331 N N . LYS A 1 166 ? -5.366 -1.919 18.923 1.00 94.56 166 LYS A N 1
ATOM 1332 C CA . LYS A 1 166 ? -4.947 -1.554 20.294 1.00 94.56 166 LYS A CA 1
ATOM 1333 C C . LYS A 1 166 ? -6.013 -0.733 21.030 1.00 94.56 166 LYS A C 1
ATOM 1335 O O . LYS A 1 166 ? -6.131 -0.809 22.250 1.00 94.56 166 LYS A O 1
ATOM 1340 N N . LYS A 1 167 ? -6.755 0.112 20.309 1.00 92.44 167 LYS A N 1
ATOM 1341 C CA . LYS A 1 167 ? -7.854 0.891 20.888 1.00 92.44 167 LYS A CA 1
ATOM 1342 C C . LYS A 1 167 ? -9.035 -0.004 21.251 1.00 92.44 167 LYS A C 1
ATOM 1344 O O . LYS A 1 167 ? -9.596 0.216 22.320 1.00 92.44 167 LYS A O 1
ATOM 1349 N N . TRP A 1 168 ? -9.389 -0.948 20.381 1.00 92.19 168 TRP A N 1
ATOM 1350 C CA . TRP A 1 168 ? -10.425 -1.941 20.643 1.00 92.19 168 TRP A CA 1
ATOM 1351 C C . TRP A 1 168 ? -10.113 -2.722 21.920 1.00 92.19 168 TRP A C 1
ATOM 1353 O O . TRP A 1 168 ? -10.894 -2.661 22.866 1.00 92.19 168 TRP A O 1
ATOM 1363 N N . ASP A 1 169 ? -8.930 -3.330 21.996 1.00 92.69 169 ASP A N 1
ATOM 1364 C CA . ASP A 1 169 ? -8.475 -4.112 23.152 1.00 92.69 169 ASP A CA 1
ATOM 1365 C C . ASP A 1 169 ? -8.517 -3.301 24.450 1.00 92.69 169 ASP A C 1
ATOM 1367 O O . ASP A 1 169 ? -9.082 -3.739 25.447 1.00 92.69 169 ASP A O 1
ATOM 1371 N N . LYS A 1 170 ? -8.023 -2.054 24.421 1.00 91.19 170 LYS A N 1
ATOM 1372 C CA . LYS A 1 170 ? -8.049 -1.178 25.601 1.00 91.19 170 LYS A CA 1
ATOM 1373 C C . LYS A 1 170 ? -9.471 -0.857 26.084 1.00 91.19 170 LYS A C 1
ATOM 1375 O O . LYS A 1 170 ? -9.660 -0.648 27.275 1.00 91.19 170 LYS A O 1
ATOM 1380 N N . ARG A 1 171 ? -10.444 -0.726 25.178 1.00 87.56 171 ARG A N 1
ATOM 1381 C CA . ARG A 1 171 ? -11.826 -0.340 25.524 1.00 87.56 171 ARG A CA 1
ATOM 1382 C C . ARG A 1 171 ? -12.704 -1.534 25.889 1.00 87.56 171 ARG A C 1
ATOM 1384 O O . ARG A 1 171 ? -13.575 -1.384 26.729 1.00 87.56 171 ARG A O 1
ATOM 1391 N N . SER A 1 172 ? -12.453 -2.685 25.277 1.00 87.44 172 SER A N 1
ATOM 1392 C CA . SER A 1 172 ? -13.198 -3.934 25.482 1.00 87.44 172 SER A CA 1
ATOM 1393 C C . SER A 1 172 ? -12.532 -4.891 26.479 1.00 87.44 172 SER A C 1
ATOM 1395 O O . SER A 1 172 ? -12.967 -6.034 26.591 1.00 87.44 172 SER A O 1
ATOM 1397 N N . LYS A 1 173 ? -11.431 -4.466 27.124 1.00 88.69 173 LYS A N 1
ATOM 1398 C CA . LYS A 1 173 ? -10.553 -5.297 27.972 1.00 88.69 173 LYS A CA 1
ATOM 1399 C C . LYS A 1 173 ? -10.199 -6.647 27.315 1.00 88.69 173 LYS A C 1
ATOM 1401 O O . LYS A 1 173 ? -10.103 -7.670 27.982 1.00 88.69 173 LYS A O 1
ATOM 1406 N N . SER A 1 174 ? -10.027 -6.641 25.992 1.00 89.06 174 SER A N 1
ATOM 1407 C CA . SER A 1 174 ? -9.734 -7.825 25.177 1.00 89.06 174 SER A CA 1
ATOM 1408 C C . SER A 1 174 ? -8.253 -7.890 24.800 1.00 89.06 174 SER A C 1
ATOM 1410 O O . SER A 1 174 ? -7.532 -6.898 24.890 1.00 89.06 174 SER A O 1
ATOM 1412 N N . THR A 1 175 ? -7.812 -9.057 24.337 1.00 91.62 175 THR A N 1
ATOM 1413 C CA . THR A 1 175 ? -6.460 -9.343 23.829 1.00 91.62 175 THR A CA 1
ATOM 1414 C C . THR A 1 175 ? -6.496 -9.790 22.360 1.00 91.62 175 THR A C 1
ATOM 1416 O O . THR A 1 175 ? -5.671 -10.582 21.907 1.00 91.62 175 THR A O 1
ATOM 1419 N N . THR A 1 176 ? -7.466 -9.294 21.581 1.00 89.81 176 THR A N 1
ATOM 1420 C CA . THR A 1 176 ? -7.719 -9.762 20.205 1.00 89.81 176 THR A CA 1
ATOM 1421 C C . THR A 1 176 ? -6.665 -9.259 19.208 1.00 89.81 176 THR A C 1
ATOM 1423 O O . THR A 1 176 ? -6.453 -9.884 18.167 1.00 89.81 176 THR A O 1
ATOM 1426 N N . LYS A 1 177 ? -5.975 -8.146 19.498 1.00 92.88 177 LYS A N 1
ATOM 1427 C CA . LYS A 1 177 ? -5.057 -7.485 18.556 1.00 92.88 177 LYS A CA 1
ATOM 1428 C C . LYS A 1 177 ? -3.992 -8.410 17.977 1.00 92.88 177 LYS A C 1
ATOM 1430 O O . LYS A 1 177 ? -3.781 -8.364 16.772 1.00 92.88 177 LYS A O 1
ATOM 1435 N N . 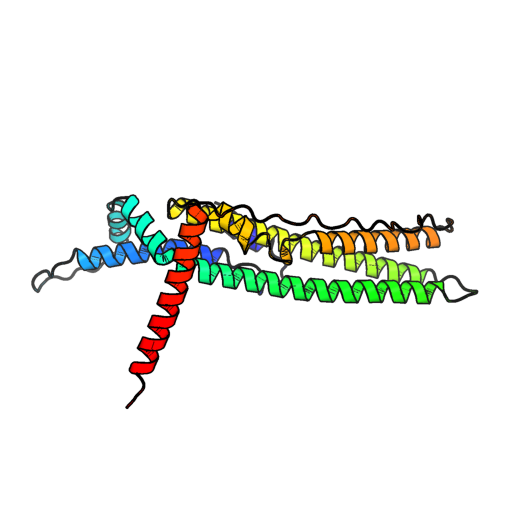GLU A 1 178 ? -3.261 -9.146 18.811 1.00 92.94 178 GLU A N 1
ATOM 1436 C CA . GLU A 1 178 ? -2.070 -9.882 18.355 1.00 92.94 178 GLU A CA 1
ATOM 1437 C C . GLU A 1 178 ? -2.444 -11.028 17.421 1.00 92.94 178 GLU A C 1
ATOM 1439 O O . GLU A 1 178 ? -1.900 -11.123 16.323 1.00 92.94 178 GLU A O 1
ATOM 1444 N N . LEU A 1 179 ? -3.448 -11.820 17.806 1.00 91.44 179 LEU A N 1
ATOM 1445 C CA . LEU A 1 179 ? -3.970 -12.904 16.977 1.00 91.44 179 LEU A CA 1
ATOM 1446 C C . LEU A 1 179 ? -4.567 -12.383 15.667 1.00 91.44 179 LEU A C 1
ATOM 1448 O O . LEU A 1 179 ? -4.307 -12.951 14.609 1.00 91.44 179 LEU A O 1
ATOM 1452 N N . TYR A 1 180 ? -5.328 -11.286 15.716 1.00 93.94 180 TYR A N 1
ATOM 1453 C CA . TYR A 1 180 ? -5.936 -10.718 14.514 1.00 93.94 180 TYR A CA 1
ATOM 1454 C C . TYR A 1 180 ? -4.892 -10.138 13.553 1.00 93.94 180 TYR A C 1
ATOM 1456 O O . TYR A 1 180 ? -5.007 -10.304 12.340 1.00 93.94 180 TYR A O 1
ATOM 1464 N N . LEU A 1 181 ? -3.848 -9.483 14.073 1.00 94.38 181 LEU A N 1
ATOM 1465 C CA . LEU A 1 181 ? -2.739 -9.023 13.239 1.00 94.38 181 LEU A CA 1
ATOM 1466 C C . LEU A 1 181 ? -2.076 -10.206 12.533 1.00 94.38 181 LEU A C 1
ATOM 1468 O O . LEU A 1 181 ? -2.045 -10.218 11.309 1.00 94.38 181 LEU A O 1
ATOM 1472 N N . ALA A 1 182 ? -1.671 -11.229 13.287 1.00 93.38 182 ALA A N 1
ATOM 1473 C CA . ALA A 1 182 ? -0.947 -12.373 12.743 1.00 93.38 182 ALA A CA 1
ATOM 1474 C C . ALA A 1 182 ? -1.754 -13.196 11.722 1.00 93.38 182 ALA A C 1
ATOM 1476 O O . ALA A 1 182 ? -1.166 -13.771 10.811 1.00 93.38 182 ALA A O 1
ATOM 1477 N N . ARG A 1 183 ? -3.083 -13.284 11.874 1.00 92.56 183 ARG A N 1
ATOM 1478 C CA . ARG A 1 183 ? -3.932 -14.153 11.036 1.00 92.56 183 ARG A CA 1
ATOM 1479 C C . ARG A 1 183 ? -4.681 -13.450 9.920 1.00 92.56 183 ARG A C 1
ATOM 1481 O O . ARG A 1 183 ? -5.058 -14.108 8.965 1.00 92.56 183 ARG A O 1
ATOM 1488 N N . GLN A 1 184 ? -4.959 -12.158 10.059 1.00 92.44 184 GLN A N 1
ATOM 1489 C CA . GLN A 1 184 ? -5.825 -11.449 9.115 1.00 92.44 184 GLN A CA 1
ATOM 1490 C C . GLN A 1 184 ? -5.103 -10.292 8.446 1.00 92.44 184 GLN A C 1
ATOM 1492 O O . GLN A 1 184 ? -5.181 -10.151 7.229 1.00 92.44 184 GLN A O 1
ATOM 1497 N N . VAL A 1 185 ? -4.392 -9.467 9.222 1.00 93.75 185 VAL A N 1
ATOM 1498 C CA . VAL A 1 185 ? -3.750 -8.256 8.695 1.00 93.75 185 VAL A CA 1
ATOM 1499 C C . VAL A 1 185 ? -2.417 -8.601 8.049 1.00 93.75 185 VAL A C 1
ATOM 1501 O O . VAL A 1 185 ? -2.269 -8.391 6.857 1.00 93.75 185 VAL A O 1
ATOM 1504 N N . ASP A 1 186 ? -1.471 -9.171 8.790 1.00 93.00 186 ASP A N 1
ATOM 1505 C CA . ASP A 1 186 ? -0.090 -9.372 8.335 1.00 93.00 186 ASP A CA 1
ATOM 1506 C C . ASP A 1 186 ? 0.022 -10.419 7.207 1.00 93.00 186 ASP A C 1
ATOM 1508 O O . ASP A 1 186 ? 1.021 -10.442 6.494 1.00 93.00 186 ASP A O 1
ATOM 1512 N N . LEU A 1 187 ? -1.021 -11.234 6.992 1.00 92.56 187 LEU A N 1
ATOM 1513 C CA . LEU A 1 187 ? -1.112 -12.162 5.858 1.00 92.56 187 LEU A CA 1
ATOM 1514 C C . LEU A 1 187 ? -1.562 -11.497 4.550 1.00 92.56 187 LEU A C 1
ATOM 1516 O O . LEU A 1 187 ? -1.480 -12.124 3.493 1.00 92.56 187 LEU A O 1
ATOM 1520 N N . GLN A 1 188 ? -2.073 -10.261 4.587 1.00 94.56 188 GLN A N 1
ATOM 1521 C CA . GLN A 1 188 ? -2.494 -9.600 3.355 1.00 94.56 188 GLN A CA 1
ATOM 1522 C C . GLN A 1 188 ? -1.277 -9.273 2.481 1.00 94.56 188 GLN A C 1
ATOM 1524 O O . GLN A 1 188 ? -0.270 -8.784 3.003 1.00 94.56 188 GLN A O 1
ATOM 1529 N N . PRO A 1 189 ? -1.390 -9.419 1.147 1.00 92.69 189 PRO A N 1
ATOM 1530 C CA . PRO A 1 189 ? -0.337 -9.046 0.206 1.00 92.69 189 PRO A CA 1
ATOM 1531 C C . PRO A 1 189 ? 0.211 -7.640 0.439 1.00 92.69 189 PRO A C 1
ATOM 1533 O O . PRO A 1 189 ? 1.419 -7.438 0.398 1.00 92.69 189 PRO A O 1
ATOM 1536 N N . CYS A 1 190 ? -0.659 -6.682 0.777 1.00 92.00 190 CYS A N 1
ATOM 1537 C CA . CYS A 1 190 ? -0.242 -5.311 1.041 1.00 92.00 190 CYS A CA 1
ATOM 1538 C C . CYS A 1 190 ? 0.722 -5.145 2.219 1.00 92.00 190 CYS A C 1
ATOM 1540 O O . CYS A 1 190 ? 1.339 -4.094 2.310 1.00 92.00 190 CYS A O 1
ATOM 1542 N N . PHE A 1 191 ? 0.853 -6.124 3.118 1.00 92.25 191 PHE A N 1
ATOM 1543 C CA . PHE A 1 191 ? 1.812 -6.089 4.227 1.00 92.25 191 PHE A CA 1
ATOM 1544 C C . PHE A 1 191 ? 2.983 -7.058 4.054 1.00 92.25 191 PHE A C 1
ATOM 1546 O O . PHE A 1 191 ? 3.924 -6.987 4.847 1.00 92.25 191 PHE A O 1
ATOM 1553 N N . ASN A 1 192 ? 2.980 -7.883 3.001 1.00 86.62 192 ASN A N 1
ATOM 1554 C CA . ASN A 1 192 ? 4.174 -8.608 2.599 1.00 86.62 192 ASN A CA 1
ATOM 1555 C C . ASN A 1 192 ? 5.128 -7.657 1.850 1.00 86.62 192 ASN A C 1
ATOM 1557 O O . ASN A 1 192 ? 4.754 -6.994 0.882 1.00 86.62 192 ASN A O 1
ATOM 1561 N N . GLN A 1 193 ? 6.371 -7.574 2.320 1.00 84.75 193 GLN A N 1
ATOM 1562 C CA . GLN A 1 193 ? 7.393 -6.705 1.743 1.00 84.75 193 GLN A CA 1
ATOM 1563 C C . GLN A 1 193 ? 8.114 -7.325 0.539 1.00 84.75 193 GLN A C 1
ATOM 1565 O O . GLN A 1 193 ? 8.712 -6.572 -0.226 1.00 84.75 193 GLN A O 1
ATOM 1570 N N . ASP A 1 194 ? 8.023 -8.641 0.325 1.00 90.00 194 ASP A N 1
ATOM 1571 C CA . ASP A 1 194 ? 8.820 -9.366 -0.677 1.00 90.00 194 ASP A CA 1
ATOM 1572 C C . ASP A 1 194 ? 8.695 -8.760 -2.082 1.00 90.00 194 ASP A C 1
ATOM 1574 O O . ASP A 1 194 ? 9.693 -8.436 -2.725 1.00 90.00 194 ASP A O 1
ATOM 1578 N N . ALA A 1 195 ? 7.463 -8.510 -2.535 1.00 90.19 195 ALA A N 1
ATOM 1579 C CA . ALA A 1 195 ? 7.217 -7.956 -3.864 1.00 90.19 195 ALA A CA 1
ATOM 1580 C C . ALA A 1 195 ? 7.721 -6.511 -4.018 1.00 90.19 195 ALA A C 1
ATOM 1582 O O . ALA A 1 195 ? 8.162 -6.116 -5.095 1.00 90.19 195 ALA A O 1
ATOM 1583 N N . MET A 1 196 ? 7.662 -5.704 -2.953 1.00 92.25 196 MET A N 1
ATOM 1584 C CA . MET A 1 196 ? 8.171 -4.328 -2.980 1.00 92.25 196 MET A CA 1
ATOM 1585 C C . MET A 1 196 ? 9.699 -4.315 -3.080 1.00 92.25 196 MET A C 1
ATOM 1587 O O . MET A 1 196 ? 10.247 -3.515 -3.835 1.00 92.25 196 MET A O 1
ATOM 1591 N N . VAL A 1 197 ? 10.362 -5.207 -2.336 1.00 94.19 197 VAL A N 1
ATOM 1592 C CA . VAL A 1 197 ? 11.823 -5.355 -2.333 1.00 94.19 197 VAL A CA 1
ATOM 1593 C C . VAL A 1 197 ? 12.310 -5.825 -3.700 1.00 94.19 197 VAL A C 1
ATOM 1595 O O . VAL A 1 197 ? 13.185 -5.189 -4.273 1.00 94.19 197 VAL A O 1
ATOM 1598 N N . GLU A 1 198 ? 11.677 -6.846 -4.284 1.00 94.56 198 GLU A N 1
ATOM 1599 C CA . GLU A 1 198 ? 12.037 -7.340 -5.619 1.00 94.56 198 GLU A CA 1
ATOM 1600 C C . GLU A 1 198 ? 11.933 -6.240 -6.693 1.00 94.56 198 GLU A C 1
ATOM 1602 O O . GLU A 1 198 ? 12.829 -6.074 -7.525 1.00 94.56 198 GLU A O 1
ATOM 1607 N N . LEU A 1 199 ? 10.855 -5.447 -6.657 1.00 95.06 199 LEU A N 1
ATOM 1608 C CA . LEU A 1 199 ? 10.669 -4.319 -7.573 1.00 95.06 199 LEU A CA 1
ATOM 1609 C C . LEU A 1 199 ? 11.728 -3.224 -7.376 1.00 95.06 199 LEU A C 1
ATOM 1611 O O . LEU A 1 199 ? 12.198 -2.656 -8.365 1.00 95.06 199 LEU A O 1
ATOM 1615 N N . ALA A 1 200 ? 12.088 -2.920 -6.126 1.00 95.62 200 ALA A N 1
ATOM 1616 C CA . ALA A 1 200 ? 13.104 -1.923 -5.796 1.00 95.62 200 ALA A CA 1
ATOM 1617 C C . ALA A 1 200 ? 14.497 -2.371 -6.255 1.00 95.62 200 ALA A C 1
ATOM 1619 O O . ALA A 1 200 ? 15.175 -1.628 -6.965 1.00 95.62 200 ALA A O 1
ATOM 1620 N N . ASP A 1 201 ? 14.888 -3.600 -5.916 1.00 96.44 201 ASP A N 1
ATOM 1621 C CA . ASP A 1 201 ? 16.190 -4.170 -6.263 1.00 96.44 201 ASP A CA 1
ATOM 1622 C C . ASP A 1 201 ? 16.365 -4.263 -7.781 1.00 96.44 201 ASP A C 1
ATOM 1624 O O . ASP A 1 201 ? 17.418 -3.907 -8.318 1.00 96.44 201 ASP A O 1
ATOM 1628 N N . SER A 1 202 ? 15.313 -4.673 -8.498 1.00 95.88 202 SER A N 1
ATOM 1629 C CA . SER A 1 202 ? 15.332 -4.705 -9.960 1.00 95.88 202 SER A CA 1
ATOM 1630 C C . SER A 1 202 ? 15.500 -3.301 -10.551 1.00 95.88 202 SER A C 1
ATOM 1632 O O . SER A 1 202 ? 16.373 -3.099 -11.396 1.00 95.88 202 SER A O 1
ATOM 1634 N N . ALA A 1 203 ? 14.737 -2.305 -10.090 1.00 94.94 203 ALA A N 1
ATOM 1635 C CA . ALA A 1 203 ? 14.884 -0.933 -10.580 1.00 94.94 203 ALA A CA 1
ATOM 1636 C C . ALA A 1 203 ? 16.281 -0.352 -10.301 1.00 94.94 203 ALA A C 1
ATOM 1638 O O . ALA A 1 203 ? 16.874 0.259 -11.195 1.00 94.94 203 ALA A O 1
ATOM 1639 N N . ALA A 1 204 ? 16.830 -0.599 -9.109 1.00 95.00 204 ALA A N 1
ATOM 1640 C CA . ALA A 1 204 ? 18.175 -0.175 -8.736 1.00 95.00 204 ALA A CA 1
ATOM 1641 C C . ALA A 1 204 ? 19.247 -0.832 -9.621 1.00 95.00 204 ALA A C 1
ATOM 1643 O O . ALA A 1 204 ? 20.160 -0.153 -10.094 1.00 95.00 204 ALA A O 1
ATOM 1644 N N . HIS A 1 205 ? 19.110 -2.131 -9.909 1.00 95.00 205 HIS A N 1
ATOM 1645 C CA . HIS A 1 205 ? 20.014 -2.853 -10.806 1.00 95.00 205 HIS A CA 1
ATOM 1646 C C . HIS A 1 205 ? 20.058 -2.228 -12.209 1.00 95.00 205 HIS A C 1
ATOM 1648 O O . HIS A 1 205 ? 21.140 -1.973 -12.741 1.00 95.00 205 HIS A O 1
ATOM 1654 N N . HIS A 1 206 ? 18.892 -1.924 -12.786 1.00 93.81 206 HIS A N 1
ATOM 1655 C CA . HIS A 1 206 ? 18.800 -1.308 -14.111 1.00 93.81 206 HIS A CA 1
ATOM 1656 C C . HIS A 1 206 ? 19.333 0.134 -14.129 1.00 93.81 206 HIS A C 1
ATOM 1658 O O . HIS A 1 206 ? 20.036 0.524 -15.062 1.00 93.81 206 HIS A O 1
ATOM 1664 N N . LEU A 1 207 ? 19.085 0.924 -13.078 1.00 93.12 207 LEU A N 1
ATOM 1665 C CA . LEU A 1 207 ? 19.665 2.266 -12.949 1.00 93.12 207 LEU A CA 1
ATOM 1666 C C . LEU A 1 207 ? 21.197 2.241 -12.920 1.00 93.12 207 LEU A C 1
ATOM 1668 O O . LEU A 1 207 ? 21.821 3.004 -13.660 1.00 93.12 207 LEU A O 1
ATOM 1672 N N . LEU A 1 208 ? 21.788 1.340 -12.129 1.00 91.75 208 LEU A N 1
ATOM 1673 C CA . LEU A 1 208 ? 23.241 1.160 -12.065 1.00 91.75 208 LEU A CA 1
ATOM 1674 C C . LEU A 1 208 ? 23.821 0.730 -13.418 1.00 91.75 208 LEU A C 1
ATOM 1676 O O . LEU A 1 208 ? 24.833 1.278 -13.851 1.00 91.75 208 LEU A O 1
ATOM 1680 N N . GLY A 1 209 ? 23.151 -0.185 -14.126 1.00 88.19 209 GLY A N 1
ATOM 1681 C CA . GLY A 1 209 ? 23.550 -0.588 -15.477 1.00 88.19 209 GLY A CA 1
ATOM 1682 C C . GLY A 1 209 ? 23.575 0.587 -16.461 1.00 88.19 209 GLY A C 1
ATOM 1683 O O . GLY A 1 209 ? 24.536 0.756 -17.213 1.00 88.19 209 GLY A O 1
ATOM 1684 N N . LEU A 1 210 ? 22.560 1.455 -16.417 1.00 87.62 210 LEU A N 1
ATOM 1685 C CA . LEU A 1 210 ? 22.502 2.663 -17.246 1.00 87.62 210 LEU A CA 1
ATOM 1686 C C . LEU A 1 210 ? 23.568 3.704 -16.864 1.00 87.62 210 LEU A C 1
ATOM 1688 O O . LEU A 1 210 ? 24.066 4.415 -17.741 1.00 87.62 210 LEU A O 1
ATOM 1692 N N . ASP A 1 211 ? 23.921 3.811 -15.581 1.00 87.25 211 ASP A N 1
ATOM 1693 C CA . ASP A 1 211 ? 25.031 4.644 -15.102 1.00 87.25 211 ASP A CA 1
ATOM 1694 C C . ASP A 1 211 ? 26.389 4.146 -15.622 1.00 87.25 211 ASP A C 1
ATOM 1696 O O . ASP A 1 211 ? 27.155 4.945 -16.172 1.00 87.25 211 ASP A O 1
ATOM 1700 N N . ASP A 1 212 ? 26.658 2.841 -15.524 1.00 86.25 212 ASP A N 1
ATOM 1701 C CA . ASP A 1 212 ? 27.896 2.216 -16.011 1.00 86.25 212 ASP A CA 1
ATOM 1702 C C . ASP A 1 212 ? 28.087 2.454 -17.518 1.00 86.25 212 ASP A C 1
ATOM 1704 O O . ASP A 1 212 ? 29.164 2.867 -17.961 1.00 86.25 212 AS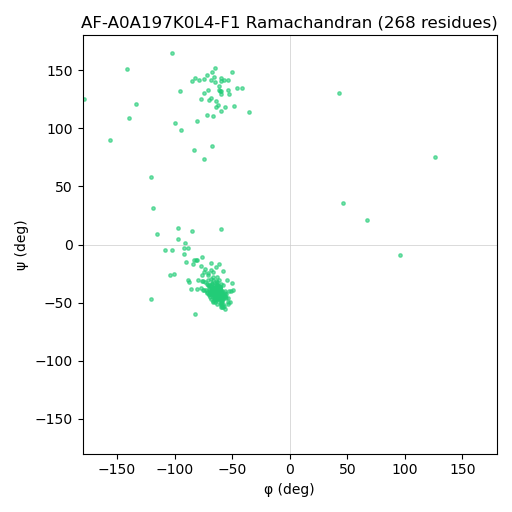P A O 1
ATOM 1708 N N . ILE A 1 213 ? 27.015 2.283 -18.300 1.00 81.75 213 ILE A N 1
ATOM 1709 C CA . ILE A 1 213 ? 27.019 2.494 -19.756 1.00 81.75 213 ILE A CA 1
ATOM 1710 C C . ILE A 1 213 ? 27.290 3.960 -20.104 1.00 81.75 213 ILE A C 1
ATOM 1712 O O . ILE A 1 213 ? 28.064 4.250 -21.018 1.00 81.75 213 ILE A O 1
ATOM 1716 N N . GLN A 1 214 ? 26.689 4.898 -19.370 1.00 78.44 214 GLN A N 1
ATOM 1717 C CA . GLN A 1 214 ? 26.897 6.329 -19.593 1.00 78.44 214 GLN A CA 1
ATOM 1718 C C . GLN A 1 214 ? 28.322 6.779 -19.233 1.00 78.44 214 GLN A C 1
ATOM 1720 O O . GLN A 1 214 ? 28.835 7.718 -19.843 1.00 78.44 214 GLN A O 1
ATOM 1725 N N . GLN A 1 215 ? 28.967 6.113 -18.272 1.00 81.50 215 GLN A N 1
ATOM 1726 C CA . GLN A 1 215 ? 30.350 6.382 -17.864 1.00 81.50 215 GLN A CA 1
ATOM 1727 C C . GLN A 1 215 ? 31.399 5.600 -18.674 1.00 81.50 215 GLN A C 1
ATOM 1729 O O . GLN A 1 215 ? 32.594 5.780 -18.442 1.00 81.50 215 GLN A O 1
ATOM 1734 N N . GLY A 1 216 ? 30.986 4.733 -19.606 1.00 71.00 216 GLY A N 1
ATOM 1735 C CA . GLY A 1 216 ? 31.901 3.893 -20.383 1.00 71.00 216 GLY A CA 1
ATOM 1736 C C . GLY A 1 216 ? 32.623 2.827 -19.549 1.00 71.00 216 GLY A C 1
ATOM 1737 O O . GLY A 1 216 ? 33.681 2.350 -19.963 1.00 71.00 216 GLY A O 1
ATOM 1738 N N . ARG A 1 217 ? 32.084 2.456 -18.378 1.00 72.56 217 ARG A N 1
ATOM 1739 C CA . ARG A 1 217 ? 32.613 1.338 -17.586 1.00 72.56 217 ARG A CA 1
ATOM 1740 C C . ARG A 1 217 ? 32.134 0.011 -18.183 1.00 72.56 217 ARG A C 1
ATOM 1742 O O . ARG A 1 217 ? 30.984 -0.080 -18.615 1.00 72.56 217 ARG A O 1
ATOM 1749 N N . PRO A 1 218 ? 32.978 -1.036 -18.203 1.00 57.97 218 PRO A N 1
ATOM 1750 C CA . PRO A 1 218 ? 32.499 -2.378 -18.500 1.00 57.97 218 PRO A CA 1
ATOM 1751 C C . PRO A 1 218 ? 31.437 -2.765 -17.463 1.00 57.97 218 PRO A C 1
ATOM 1753 O O . PRO A 1 218 ? 31.665 -2.603 -16.266 1.00 57.97 218 PRO A O 1
ATOM 1756 N N . SER A 1 219 ? 30.278 -3.231 -17.943 1.00 53.47 219 SER A N 1
ATOM 1757 C CA . SER A 1 219 ? 29.124 -3.615 -17.119 1.00 53.47 219 SER A CA 1
ATOM 1758 C C . SER A 1 219 ? 29.563 -4.518 -15.965 1.00 53.47 219 SER A C 1
ATOM 1760 O O . SER A 1 219 ? 30.109 -5.598 -16.187 1.00 53.47 219 SER A O 1
ATOM 1762 N N . SER A 1 220 ? 29.337 -4.062 -14.734 1.00 51.34 220 SER A N 1
ATOM 1763 C CA . SER A 1 220 ? 29.747 -4.758 -13.511 1.00 51.34 220 SER A CA 1
ATOM 1764 C C . SER A 1 220 ? 28.747 -5.823 -13.034 1.00 51.34 220 SER A C 1
ATOM 1766 O O . SER A 1 220 ? 28.872 -6.329 -11.920 1.00 51.34 220 SER A O 1
ATOM 1768 N N . ALA A 1 221 ? 27.754 -6.192 -13.853 1.00 46.22 221 ALA A N 1
ATOM 1769 C CA . ALA A 1 221 ? 26.694 -7.105 -13.440 1.00 46.22 221 ALA A CA 1
ATOM 1770 C C . ALA A 1 221 ? 27.246 -8.511 -13.114 1.00 46.22 221 ALA A C 1
ATOM 1772 O O . ALA A 1 221 ? 27.760 -9.190 -14.009 1.00 46.22 221 ALA A O 1
ATOM 1773 N N . PRO A 1 222 ? 27.099 -9.006 -11.868 1.00 42.28 222 PRO A N 1
ATOM 1774 C CA . PRO A 1 222 ? 27.295 -10.414 -11.583 1.00 42.28 222 PRO A CA 1
ATOM 1775 C C . PRO A 1 222 ? 26.156 -11.184 -12.252 1.00 42.28 222 PRO A C 1
ATOM 1777 O O . PRO A 1 222 ? 24.975 -10.906 -12.047 1.00 42.28 222 PRO A O 1
ATOM 1780 N N . SER A 1 223 ? 26.515 -12.172 -13.059 1.00 44.69 223 SER A N 1
ATOM 1781 C CA . SER A 1 223 ? 25.598 -13.173 -13.586 1.00 44.69 223 SER A CA 1
ATOM 1782 C C . SER A 1 223 ? 24.871 -13.905 -12.447 1.00 44.69 223 SER A C 1
ATOM 1784 O O . SER A 1 223 ? 25.533 -14.582 -11.672 1.00 44.69 223 SER A O 1
ATOM 1786 N N . SER A 1 224 ? 23.535 -13.796 -12.410 1.00 43.28 224 SER A N 1
ATOM 1787 C CA . SER A 1 224 ? 22.529 -14.672 -11.763 1.00 43.28 224 SER A CA 1
ATOM 1788 C C . SER A 1 224 ? 22.790 -15.222 -10.346 1.00 43.28 224 SER A C 1
ATOM 1790 O O . SER A 1 224 ? 23.728 -15.990 -10.150 1.00 43.28 224 SER A O 1
ATOM 1792 N N . PRO A 1 225 ? 21.832 -15.106 -9.406 1.00 41.06 225 PRO A N 1
ATOM 1793 C CA . PRO A 1 225 ? 21.655 -16.111 -8.371 1.00 41.06 225 PRO A CA 1
ATOM 1794 C C . PRO A 1 225 ? 20.588 -17.123 -8.818 1.00 41.06 225 PRO A C 1
ATOM 1796 O O . PRO A 1 225 ? 19.388 -16.906 -8.667 1.00 41.06 225 PRO A O 1
ATOM 1799 N N . VAL A 1 226 ? 21.027 -18.269 -9.344 1.00 46.56 226 VAL A N 1
ATOM 1800 C CA . VAL A 1 226 ? 20.243 -19.507 -9.236 1.00 46.56 226 VAL A CA 1
ATOM 1801 C C . VAL A 1 226 ? 20.514 -20.074 -7.846 1.00 46.56 226 VAL A C 1
ATOM 1803 O O . VAL A 1 226 ? 21.587 -20.612 -7.582 1.00 46.56 226 VAL A O 1
ATOM 1806 N N . SER A 1 227 ? 19.540 -19.963 -6.947 1.00 36.62 227 SER A N 1
ATOM 1807 C CA . SER A 1 227 ? 19.396 -20.919 -5.848 1.00 36.62 227 SER A CA 1
ATOM 1808 C C . SER A 1 227 ? 17.956 -20.934 -5.350 1.00 36.62 227 SER A C 1
ATOM 1810 O O . SER A 1 227 ? 17.549 -20.188 -4.464 1.00 36.62 227 SER A O 1
ATOM 1812 N N . SER A 1 228 ? 17.172 -21.812 -5.967 1.00 42.31 228 SER A N 1
ATOM 1813 C CA . SER A 1 228 ? 15.920 -22.325 -5.428 1.00 42.31 228 SER A CA 1
ATOM 1814 C C . SER A 1 228 ? 16.194 -23.027 -4.095 1.00 42.31 228 SER A C 1
ATOM 1816 O O . SER A 1 228 ? 16.857 -24.066 -4.067 1.00 42.31 228 SER A O 1
ATOM 1818 N N . LYS A 1 229 ? 15.666 -22.486 -2.997 1.00 37.38 229 LYS A N 1
ATOM 1819 C CA . LYS A 1 229 ? 15.585 -23.193 -1.714 1.00 37.38 229 LYS A CA 1
ATOM 1820 C C . LYS A 1 229 ? 14.196 -23.843 -1.611 1.00 37.38 229 LYS A C 1
ATOM 1822 O O . LYS A 1 229 ? 13.215 -23.157 -1.898 1.00 37.38 229 LYS A O 1
ATOM 1827 N N . PRO A 1 230 ? 14.070 -25.129 -1.237 1.00 37.31 230 PRO A N 1
ATOM 1828 C CA . PRO A 1 230 ? 12.765 -25.758 -1.090 1.00 37.31 230 PRO A CA 1
ATOM 1829 C C . PRO A 1 230 ? 12.078 -25.276 0.192 1.00 37.31 230 PRO A C 1
ATOM 1831 O O . PRO A 1 230 ? 12.724 -25.078 1.223 1.00 37.31 230 PRO A O 1
ATOM 1834 N N . ALA A 1 231 ? 10.760 -25.100 0.106 1.00 34.00 231 ALA A N 1
ATOM 1835 C CA . ALA A 1 231 ? 9.885 -24.779 1.226 1.00 34.00 231 ALA A CA 1
ATOM 1836 C C . ALA A 1 231 ? 9.942 -25.873 2.314 1.00 34.00 231 ALA A C 1
ATOM 1838 O O . ALA A 1 231 ? 9.962 -27.060 1.974 1.00 34.00 231 ALA A O 1
ATOM 1839 N N . PRO A 1 232 ? 9.933 -25.525 3.615 1.00 36.22 232 PRO A N 1
ATOM 1840 C CA . PRO A 1 232 ? 9.754 -26.517 4.660 1.00 36.22 232 PRO A CA 1
ATOM 1841 C C . PRO A 1 232 ? 8.285 -26.956 4.703 1.00 36.22 232 PRO A C 1
ATOM 1843 O O . PRO A 1 232 ? 7.368 -26.137 4.734 1.00 36.22 232 PRO A O 1
ATOM 1846 N N . ALA A 1 233 ? 8.072 -28.269 4.709 1.00 37.56 233 ALA A N 1
ATOM 1847 C CA . ALA A 1 233 ? 6.778 -28.874 4.973 1.00 37.56 233 ALA A CA 1
ATOM 1848 C C . ALA A 1 233 ? 6.323 -28.516 6.398 1.00 37.56 233 ALA A C 1
ATOM 1850 O O . ALA A 1 233 ? 6.995 -28.852 7.374 1.00 37.56 233 ALA A O 1
ATOM 1851 N N . HIS A 1 234 ? 5.180 -27.840 6.522 1.00 38.16 234 HIS A N 1
ATOM 1852 C CA . HIS A 1 234 ? 4.517 -27.646 7.805 1.00 38.16 234 HIS A CA 1
ATOM 1853 C C . HIS A 1 234 ? 3.901 -28.975 8.255 1.00 38.16 234 HIS A C 1
ATOM 1855 O O . HIS A 1 234 ?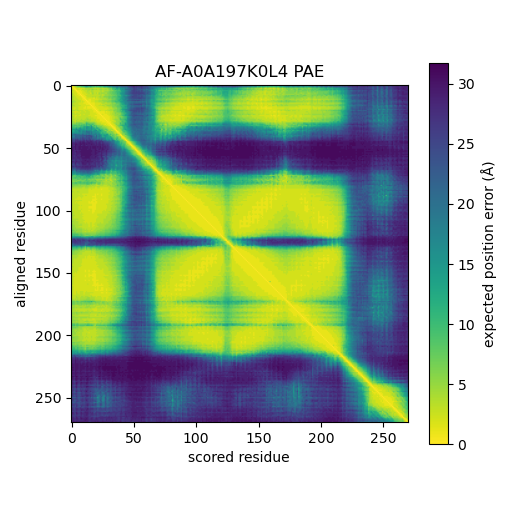 2.945 -29.465 7.656 1.00 38.16 234 HIS A O 1
ATOM 1861 N N . SER A 1 235 ? 4.457 -29.564 9.314 1.00 33.22 235 SER A N 1
ATOM 1862 C CA . SER A 1 235 ? 3.784 -30.609 10.075 1.00 33.22 235 SER A CA 1
ATOM 1863 C C . SER A 1 235 ? 2.634 -29.988 10.873 1.00 33.22 235 SER A C 1
ATOM 1865 O O . SER A 1 235 ? 2.784 -28.949 11.518 1.00 33.22 235 SER A O 1
ATOM 1867 N N . TYR A 1 236 ? 1.464 -30.621 10.806 1.00 35.09 236 TYR A N 1
ATOM 1868 C CA . TYR A 1 236 ? 0.292 -30.246 11.588 1.00 35.09 236 TYR A CA 1
ATOM 1869 C C . TYR A 1 236 ? 0.566 -30.504 13.074 1.00 35.09 236 TYR A C 1
ATOM 1871 O O . TYR A 1 236 ? 0.662 -31.651 13.507 1.00 35.09 236 TYR A O 1
ATOM 1879 N N . ALA A 1 237 ? 0.696 -29.432 13.855 1.00 40.94 237 ALA A N 1
ATOM 1880 C CA . ALA A 1 237 ? 0.601 -29.493 15.308 1.00 40.94 237 ALA A CA 1
ATOM 1881 C C . ALA A 1 237 ? -0.886 -29.470 15.720 1.00 40.94 237 ALA A C 1
ATOM 1883 O O . ALA A 1 237 ? -1.672 -28.766 15.079 1.00 40.94 237 ALA A O 1
ATOM 1884 N N . PRO A 1 238 ? -1.295 -30.209 16.766 1.00 45.62 238 PRO A N 1
ATOM 1885 C CA . PRO A 1 238 ? -2.677 -30.197 17.232 1.00 45.62 238 PRO A CA 1
ATOM 1886 C C . PRO A 1 238 ? -3.056 -28.814 17.781 1.00 45.62 238 PRO A C 1
ATOM 1888 O O . PRO A 1 238 ? -2.261 -28.140 18.441 1.00 45.62 238 PRO A O 1
ATOM 1891 N N . SER A 1 239 ? -4.277 -28.387 17.471 1.00 46.75 239 SER A N 1
ATOM 1892 C CA . SER A 1 239 ? -4.836 -27.074 17.787 1.00 46.75 239 SER A CA 1
ATOM 1893 C C . SER A 1 239 ? -4.907 -26.818 19.299 1.00 46.75 239 SER A C 1
ATOM 1895 O O . SER A 1 239 ? -5.362 -27.652 20.075 1.00 46.75 239 SER A O 1
ATOM 1897 N N . SER A 1 240 ? -4.453 -25.631 19.716 1.00 60.91 240 SER A N 1
ATOM 1898 C CA . SER A 1 240 ? -4.507 -25.149 21.105 1.00 60.91 240 SER A CA 1
ATOM 1899 C C . SER A 1 240 ? -5.963 -24.951 21.578 1.00 60.91 240 SER A C 1
ATOM 1901 O O . SER A 1 240 ? -6.805 -24.615 20.748 1.00 60.91 240 SER A O 1
ATOM 1903 N N . PRO A 1 241 ? -6.292 -25.063 22.881 1.00 47.81 241 PRO A N 1
ATOM 1904 C CA . PRO A 1 241 ? -7.659 -24.879 23.399 1.00 47.81 241 PRO A CA 1
ATOM 1905 C C . PRO A 1 241 ? -8.314 -23.536 23.021 1.00 47.81 241 PRO A C 1
ATOM 1907 O O . PRO A 1 241 ? -9.518 -23.461 22.809 1.00 47.81 241 PRO A O 1
ATOM 1910 N N . MET A 1 242 ? -7.520 -22.472 22.848 1.00 45.72 242 MET A N 1
ATOM 1911 C CA . MET A 1 242 ? -8.025 -21.180 22.351 1.00 45.72 242 MET A CA 1
ATOM 1912 C C . MET A 1 242 ? -8.355 -21.175 20.849 1.00 45.72 242 MET A C 1
ATOM 1914 O O . MET A 1 242 ? -9.104 -20.314 20.397 1.00 45.72 242 MET A O 1
ATOM 1918 N N . GLN A 1 243 ? -7.789 -22.101 20.070 1.00 45.12 243 GLN A N 1
ATOM 1919 C CA . GLN A 1 243 ? -8.143 -22.310 18.665 1.00 45.12 243 GLN A CA 1
ATOM 1920 C C . GLN A 1 243 ? -9.549 -22.896 18.561 1.00 45.12 243 GLN A C 1
ATOM 1922 O O . GLN A 1 243 ? -10.355 -22.380 17.804 1.00 45.12 243 GLN A O 1
ATOM 1927 N N . GLN A 1 244 ? -9.854 -23.900 19.388 1.00 53.25 244 GLN A N 1
ATOM 1928 C CA . GLN A 1 244 ? -11.176 -24.531 19.445 1.00 53.25 244 GLN A CA 1
ATOM 1929 C C . GLN A 1 244 ? -12.252 -23.509 19.805 1.00 53.25 244 GLN A C 1
ATOM 1931 O O . GLN A 1 244 ? -13.276 -23.429 19.144 1.00 53.25 244 GLN A O 1
ATOM 1936 N N . GLN A 1 245 ? -11.953 -22.635 20.765 1.00 51.25 245 GLN A N 1
ATOM 1937 C CA . GLN A 1 245 ? -12.860 -21.565 21.158 1.00 51.25 245 GLN A CA 1
ATOM 1938 C C . GLN A 1 245 ? -13.069 -20.514 20.051 1.00 51.25 245 GLN A C 1
ATOM 1940 O O . GLN A 1 245 ? -14.076 -19.819 20.049 1.00 51.25 245 GLN A O 1
ATOM 1945 N N . MET A 1 246 ? -12.131 -20.363 19.110 1.00 49.62 246 MET A N 1
ATOM 1946 C CA . MET A 1 246 ? -12.284 -19.459 17.965 1.00 49.62 246 MET A CA 1
ATOM 1947 C C . MET A 1 246 ? -13.020 -20.137 16.805 1.00 49.62 246 MET A C 1
ATOM 1949 O O . MET A 1 246 ? -13.869 -19.500 16.192 1.00 49.62 246 MET A O 1
ATOM 1953 N N . ASP A 1 247 ? -12.755 -21.421 16.566 1.00 59.47 247 ASP A N 1
ATOM 1954 C CA . ASP A 1 247 ? -13.461 -22.237 15.574 1.00 59.47 247 ASP A CA 1
ATOM 1955 C C . ASP A 1 247 ? -14.949 -22.399 15.963 1.00 59.47 247 ASP A C 1
ATOM 1957 O O . ASP A 1 247 ? -15.836 -22.324 15.111 1.00 59.47 247 ASP A O 1
ATOM 1961 N N . GLU A 1 248 ? -15.250 -22.521 17.262 1.00 66.62 248 GLU A N 1
ATOM 1962 C CA . GLU A 1 248 ? -16.617 -22.479 17.805 1.00 66.62 248 GLU A CA 1
ATOM 1963 C C . GLU A 1 248 ? -17.287 -21.119 17.551 1.00 66.62 248 GLU A C 1
ATOM 1965 O O . GLU A 1 248 ? -18.435 -21.069 17.118 1.00 66.62 248 GLU A O 1
ATOM 1970 N N . LEU A 1 249 ? -16.561 -20.006 17.708 1.00 56.94 249 LEU A N 1
ATOM 1971 C CA . LEU A 1 249 ? -17.092 -18.663 17.441 1.00 56.94 249 LEU A CA 1
ATOM 1972 C C . LEU A 1 249 ? -17.301 -18.379 15.945 1.00 56.94 249 LEU A C 1
ATOM 1974 O O . LEU A 1 249 ? -18.246 -17.674 15.583 1.00 56.94 249 LEU A O 1
ATOM 1978 N N . GLU A 1 250 ? -16.439 -18.903 15.071 1.00 59.88 250 GLU A N 1
ATOM 1979 C CA . GLU A 1 250 ? -16.638 -18.852 13.616 1.00 59.88 250 GLU A CA 1
ATOM 1980 C C . GLU A 1 250 ? -17.871 -19.667 13.209 1.00 59.88 250 GLU A C 1
ATOM 1982 O O . GLU A 1 250 ? -18.680 -19.210 12.395 1.00 59.88 250 GLU A O 1
ATOM 1987 N N . THR A 1 251 ? -18.065 -20.823 13.845 1.00 68.19 251 THR A N 1
ATOM 1988 C CA . THR A 1 251 ? -19.240 -21.680 13.655 1.00 68.19 251 THR A CA 1
ATOM 1989 C C . THR A 1 251 ? -20.520 -20.988 14.132 1.00 68.19 251 THR A C 1
ATOM 1991 O O . THR A 1 251 ? -21.515 -20.957 13.404 1.00 68.19 251 THR A O 1
ATOM 1994 N N . ASP A 1 252 ? -20.495 -20.346 15.299 1.00 61.78 252 ASP A N 1
ATOM 1995 C CA . ASP A 1 252 ? -21.638 -19.607 15.843 1.00 61.78 252 ASP A CA 1
ATOM 1996 C C . ASP A 1 252 ? -21.992 -18.376 14.999 1.00 61.78 252 ASP A C 1
ATOM 1998 O O . ASP A 1 252 ? -23.171 -18.096 14.763 1.00 61.78 252 ASP A O 1
ATOM 2002 N N . LEU A 1 253 ? -20.988 -17.666 14.471 1.00 56.09 253 LEU A N 1
ATOM 2003 C CA . LEU A 1 253 ? -21.197 -16.537 13.562 1.00 56.09 253 LEU A CA 1
ATOM 2004 C C . LEU A 1 253 ? -21.820 -16.991 12.234 1.00 56.09 253 LEU A C 1
ATOM 2006 O O . LEU A 1 253 ? -22.751 -16.351 11.733 1.00 56.09 253 LEU A O 1
ATOM 2010 N N . PHE A 1 254 ? -21.339 -18.105 11.678 1.00 59.56 254 PHE A N 1
ATOM 2011 C CA . PHE A 1 254 ? -21.890 -18.697 10.460 1.00 59.56 254 PHE A CA 1
ATOM 2012 C C . PHE A 1 254 ? -23.342 -19.158 10.663 1.00 59.56 254 PHE A C 1
ATOM 2014 O O . PHE A 1 254 ? -24.216 -18.877 9.833 1.00 59.56 254 PHE A O 1
ATOM 2021 N N . ASN A 1 255 ? -23.631 -19.779 11.808 1.00 61.31 255 ASN A N 1
ATOM 2022 C CA . ASN A 1 255 ? -24.976 -20.213 12.175 1.00 61.31 255 ASN A CA 1
ATOM 2023 C C . ASN A 1 255 ? -25.925 -19.025 12.390 1.00 61.31 255 ASN A C 1
ATOM 2025 O O . ASN A 1 255 ? -27.053 -19.048 11.894 1.00 61.31 255 ASN A O 1
ATOM 2029 N N . ALA A 1 256 ? -25.472 -17.951 13.042 1.00 61.25 256 ALA A N 1
ATOM 2030 C CA . ALA A 1 256 ? -26.274 -16.745 13.252 1.00 61.25 256 ALA A CA 1
ATOM 2031 C C . ALA A 1 256 ? -26.616 -16.028 11.932 1.00 61.25 256 ALA A C 1
ATOM 2033 O O . ALA A 1 256 ? -27.746 -15.569 11.740 1.00 61.25 256 ALA A O 1
ATOM 2034 N N . LEU A 1 257 ? -25.668 -15.964 10.991 1.00 50.03 257 LEU A N 1
ATOM 2035 C CA . LEU A 1 257 ? -25.896 -15.403 9.655 1.00 50.03 257 LEU A CA 1
ATOM 2036 C C . LEU A 1 257 ? -26.894 -16.243 8.850 1.00 50.03 257 LEU A C 1
ATOM 2038 O O . LEU A 1 257 ? -27.794 -15.689 8.214 1.00 50.03 257 LEU A O 1
ATOM 2042 N N . THR A 1 258 ? -26.775 -17.568 8.927 1.00 64.88 258 THR A N 1
ATOM 2043 C CA . THR A 1 258 ? -27.661 -18.506 8.224 1.00 64.88 258 THR A CA 1
ATOM 2044 C C . THR A 1 258 ? -29.077 -18.488 8.810 1.00 64.88 258 THR A C 1
ATOM 2046 O O . THR A 1 258 ? -30.058 -18.422 8.067 1.00 64.88 258 THR A O 1
ATOM 2049 N N . ALA A 1 259 ? -29.210 -18.429 10.139 1.00 65.88 259 ALA A N 1
ATOM 2050 C CA . ALA A 1 259 ? -30.498 -18.315 10.824 1.00 65.88 259 ALA A CA 1
ATOM 2051 C C . ALA A 1 259 ? -31.220 -16.996 10.497 1.00 65.88 259 ALA A C 1
ATOM 2053 O O . ALA A 1 259 ? -32.443 -16.970 10.329 1.00 65.88 259 ALA A O 1
ATOM 2054 N N . ASN A 1 260 ? -30.474 -15.899 10.345 1.00 50.41 260 ASN A N 1
ATOM 2055 C CA . ASN A 1 260 ? -31.042 -14.602 9.978 1.00 50.41 260 ASN A CA 1
ATOM 2056 C C . ASN A 1 260 ? -31.494 -14.568 8.502 1.00 50.41 260 ASN A C 1
ATOM 2058 O O . ASN A 1 260 ? -32.523 -13.976 8.174 1.00 50.41 260 ASN A O 1
ATOM 2062 N N . GLN A 1 261 ? -30.786 -15.268 7.607 1.00 59.19 261 GLN A N 1
ATOM 2063 C CA . GLN A 1 261 ? -31.226 -15.450 6.218 1.00 59.19 261 GLN A CA 1
ATOM 2064 C C . GLN A 1 261 ? -32.489 -16.321 6.119 1.00 59.19 261 GLN A C 1
ATOM 2066 O O . GLN A 1 261 ? -33.421 -15.955 5.400 1.00 59.19 261 GLN A O 1
ATOM 2071 N N . ALA A 1 262 ? -32.575 -17.406 6.895 1.00 57.75 262 ALA A N 1
ATOM 2072 C CA . ALA A 1 262 ? -33.762 -18.264 6.954 1.00 57.75 262 ALA A CA 1
ATOM 2073 C C . ALA A 1 262 ? -34.991 -17.530 7.526 1.00 57.75 262 ALA A C 1
ATOM 2075 O O . ALA A 1 262 ? -36.092 -17.628 6.984 1.00 57.75 262 ALA A O 1
ATOM 2076 N N . SER A 1 263 ? -34.795 -16.714 8.567 1.00 58.78 263 SER A N 1
ATOM 2077 C CA . SER A 1 263 ? -35.860 -15.903 9.183 1.00 58.78 263 SER A CA 1
ATOM 2078 C C . SER A 1 263 ? -36.387 -14.808 8.248 1.00 58.78 263 SER A C 1
ATOM 2080 O O . SER A 1 263 ? -37.562 -14.441 8.298 1.00 58.78 263 SER A O 1
ATOM 2082 N N . ARG A 1 264 ? -35.526 -14.287 7.363 1.00 52.94 264 ARG A N 1
ATOM 2083 C CA . ARG A 1 264 ? -35.895 -13.282 6.359 1.00 52.94 264 ARG A CA 1
ATOM 2084 C C . ARG A 1 264 ? -36.661 -13.888 5.180 1.00 52.94 264 ARG A C 1
ATOM 2086 O O . ARG A 1 264 ? -37.546 -13.220 4.658 1.00 52.94 264 ARG A O 1
ATOM 2093 N N . ALA A 1 265 ? -36.379 -15.141 4.817 1.00 55.56 265 ALA A N 1
ATOM 2094 C CA . ALA A 1 265 ? -37.090 -15.865 3.761 1.00 55.56 265 ALA A CA 1
ATOM 2095 C C . ALA A 1 265 ? -38.528 -16.267 4.153 1.00 55.56 265 ALA A C 1
ATOM 2097 O O . ALA A 1 265 ? -39.393 -16.369 3.289 1.00 55.56 265 ALA A O 1
ATOM 2098 N N . GLN A 1 266 ? -38.816 -16.439 5.449 1.00 54.47 266 GLN A N 1
ATOM 2099 C CA . GLN A 1 266 ? -40.163 -16.781 5.935 1.00 54.47 266 GLN A CA 1
ATOM 2100 C C . GLN A 1 266 ? -41.105 -15.573 6.091 1.00 54.47 266 GLN A C 1
ATOM 2102 O O . GLN A 1 266 ? -42.310 -15.756 6.224 1.00 54.47 266 GLN A O 1
ATOM 2107 N N . ARG A 1 267 ? -40.589 -14.335 6.052 1.00 54.50 267 ARG A N 1
ATOM 2108 C CA . ARG A 1 267 ? -41.406 -13.100 6.078 1.00 54.50 267 ARG A CA 1
ATOM 2109 C C . ARG A 1 267 ? -41.789 -12.581 4.691 1.00 54.50 267 ARG A C 1
ATOM 2111 O O . ARG A 1 267 ? -42.429 -11.540 4.586 1.00 54.50 267 ARG A O 1
ATOM 2118 N N . THR A 1 268 ? -41.390 -13.283 3.635 1.00 52.03 268 THR A N 1
ATOM 2119 C CA . THR A 1 268 ? -41.669 -12.922 2.242 1.00 52.03 268 THR A CA 1
ATOM 2120 C C . THR A 1 268 ? -42.449 -14.035 1.555 1.00 52.03 268 THR A C 1
ATOM 2122 O O . THR A 1 268 ? -41.994 -14.594 0.563 1.00 52.03 268 THR A O 1
ATOM 2125 N N . VAL A 1 269 ? -43.612 -14.384 2.092 1.00 48.41 269 VAL A N 1
ATOM 2126 C CA . VAL A 1 269 ? -44.654 -15.064 1.318 1.00 48.41 269 VAL A CA 1
ATOM 2127 C C . VAL A 1 269 ? -45.963 -14.334 1.640 1.00 48.41 269 VAL A C 1
ATOM 2129 O O . VAL A 1 269 ? -46.249 -14.177 2.828 1.00 48.41 269 VAL A O 1
ATOM 2132 N N . PRO A 1 270 ? -46.658 -13.776 0.632 1.00 47.31 270 PRO A N 1
ATOM 2133 C CA . PRO A 1 270 ? -47.900 -13.028 0.822 1.00 47.31 270 PRO A CA 1
ATOM 2134 C C . PRO A 1 270 ? -49.056 -13.908 1.305 1.00 47.31 270 PRO A C 1
ATOM 2136 O O . PRO A 1 270 ? -49.050 -15.122 0.996 1.00 47.31 270 PRO A O 1
#

Radius of gyration: 28.03 Å; Cα contacts (8 Å, |Δi|>4): 137; chains: 1; bounding box: 81×51×71 Å

Organism: NCBI:txid1314771

Foldseek 3Di:
DCLQVVLVVLDDPVCNVLAQPLVVLVCVLVVLLLVVLVVVVVVVCDDDDDD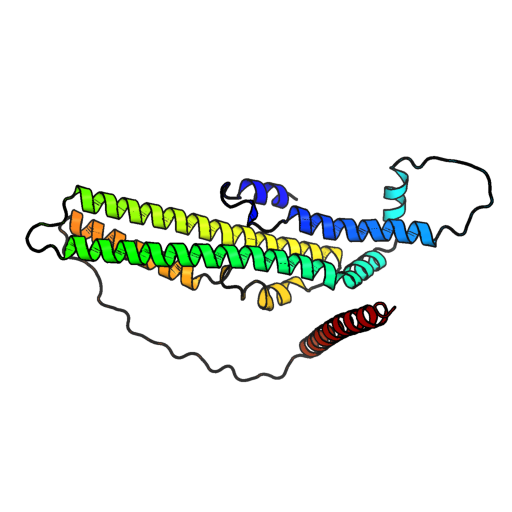DDDDDDPPVSVVSSVPDDLLVQLVSLVVCVVVSVVSVLVSLCSNLVVLVVLLVVLVVLLVVLVVLVCVQPVPPPDRRPPVSLVVSLVSLVVSVVSLVSLVSSLVSRLVSLLVSLVVSCVSNVHPVRPVCCVPPPCPRPSNDCVSSVVSNVSSVLVSVQSVCVSVVHDRPDDPDDPDDDDDDDDDDDDDDPVRVVVVVVVVVVVVVVVVVVVVVVVVPDD